Protein AF-A0A0N4U484-F1 (afdb_monomer)

Structure (mmCIF, N/CA/C/O backbone):
data_AF-A0A0N4U484-F1
#
_entry.id   AF-A0A0N4U484-F1
#
loop_
_atom_site.group_PDB
_atom_site.id
_atom_site.type_symbol
_atom_site.label_atom_id
_atom_site.label_alt_id
_atom_site.label_comp_id
_atom_site.label_asym_id
_atom_site.label_entity_id
_atom_site.label_seq_id
_atom_site.pdbx_PDB_ins_code
_atom_site.Cartn_x
_atom_site.Cartn_y
_atom_site.Cartn_z
_atom_site.occupancy
_atom_site.B_iso_or_equiv
_atom_site.auth_seq_id
_atom_site.auth_comp_id
_atom_site.auth_asym_id
_atom_site.auth_atom_id
_atom_site.pdbx_PDB_model_num
ATOM 1 N N . MET A 1 1 ? 16.896 11.104 -39.472 1.00 48.25 1 MET A N 1
ATOM 2 C CA . MET A 1 1 ? 17.244 11.515 -38.103 1.00 48.25 1 MET A CA 1
ATOM 3 C C . MET A 1 1 ? 16.501 10.528 -37.240 1.00 48.25 1 MET A C 1
ATOM 5 O O . MET A 1 1 ? 15.276 10.581 -37.242 1.00 48.25 1 MET A O 1
ATOM 9 N N . ASN A 1 2 ? 17.218 9.537 -36.714 1.00 60.97 2 ASN A N 1
ATOM 10 C CA . ASN A 1 2 ? 16.653 8.573 -35.779 1.00 60.97 2 ASN A CA 1
ATOM 11 C C . ASN A 1 2 ? 16.053 9.347 -34.604 1.00 60.97 2 ASN A C 1
ATOM 13 O O . ASN A 1 2 ? 16.531 10.439 -34.269 1.00 60.97 2 ASN A O 1
ATOM 17 N N . SER A 1 3 ? 14.961 8.848 -34.039 1.00 84.94 3 SER A N 1
ATOM 18 C CA . SER A 1 3 ? 14.500 9.407 -32.778 1.00 84.94 3 SER A CA 1
ATOM 19 C C . SER A 1 3 ? 15.543 9.093 -31.702 1.00 84.94 3 SER A C 1
ATOM 21 O O . SER A 1 3 ? 16.241 8.086 -31.784 1.00 84.94 3 SER A O 1
ATOM 23 N N . LEU A 1 4 ? 15.636 9.935 -30.669 1.00 86.38 4 LEU A N 1
ATOM 24 C CA . LEU A 1 4 ? 16.496 9.651 -29.513 1.00 86.38 4 LEU A CA 1
ATOM 25 C C . LEU A 1 4 ? 16.202 8.261 -28.918 1.00 86.38 4 LEU A C 1
ATOM 27 O O . LEU A 1 4 ? 17.091 7.629 -28.360 1.00 86.38 4 LEU A O 1
ATOM 31 N N . LEU A 1 5 ? 14.957 7.790 -29.047 1.00 84.19 5 LEU A N 1
ATOM 32 C CA . LEU A 1 5 ? 14.559 6.466 -28.599 1.00 84.19 5 LEU A CA 1
ATOM 33 C C . LEU A 1 5 ? 15.167 5.359 -29.465 1.00 84.19 5 LEU A C 1
ATOM 35 O O . LEU A 1 5 ? 15.660 4.391 -28.905 1.00 84.19 5 LEU A O 1
ATOM 39 N N . ASP A 1 6 ? 15.197 5.523 -30.789 1.00 85.31 6 ASP A N 1
ATOM 40 C CA . ASP A 1 6 ? 15.829 4.554 -31.694 1.00 85.31 6 ASP A CA 1
ATOM 41 C C . ASP A 1 6 ? 17.333 4.434 -31.394 1.00 85.31 6 ASP A C 1
ATOM 43 O O . ASP A 1 6 ? 17.854 3.329 -31.272 1.00 85.31 6 ASP A O 1
ATOM 47 N N . ASP A 1 7 ? 18.014 5.564 -31.170 1.00 87.88 7 ASP A N 1
ATOM 48 C CA . ASP A 1 7 ? 19.438 5.569 -30.808 1.00 87.88 7 ASP A CA 1
ATOM 49 C C . ASP A 1 7 ? 19.680 4.873 -29.448 1.00 87.88 7 ASP A C 1
ATOM 51 O O . ASP A 1 7 ? 20.651 4.138 -29.269 1.00 87.88 7 ASP A O 1
ATOM 55 N N . LEU A 1 8 ? 18.779 5.055 -28.474 1.00 86.44 8 LEU A N 1
ATOM 56 C CA . LEU A 1 8 ? 18.849 4.367 -27.178 1.00 86.44 8 LEU A CA 1
ATOM 57 C C . LEU A 1 8 ? 18.536 2.870 -27.281 1.00 86.44 8 LEU A C 1
ATOM 59 O O . LEU A 1 8 ? 19.083 2.084 -26.509 1.00 86.44 8 LEU A O 1
ATOM 63 N N . GLU A 1 9 ? 17.659 2.471 -28.198 1.00 86.94 9 GLU A N 1
ATOM 64 C CA . GLU A 1 9 ? 17.344 1.068 -28.476 1.00 86.94 9 GLU A CA 1
ATOM 65 C C . GLU A 1 9 ? 18.515 0.326 -29.125 1.00 86.94 9 GLU A C 1
ATOM 67 O O . GLU A 1 9 ? 18.674 -0.873 -28.892 1.00 86.94 9 GLU A O 1
ATOM 72 N N . GLU A 1 10 ? 19.348 1.027 -29.898 1.00 87.25 10 GLU A N 1
ATOM 73 C CA . GLU A 1 10 ? 20.580 0.476 -30.474 1.00 87.25 10 GLU A CA 1
ATOM 74 C C . GLU A 1 10 ? 21.686 0.294 -29.418 1.00 87.25 10 GLU A C 1
ATOM 76 O O . GLU A 1 10 ? 22.411 -0.703 -29.448 1.00 87.25 10 GLU A O 1
ATOM 81 N N . GLU A 1 11 ? 21.795 1.217 -28.457 1.00 87.75 11 GLU A N 1
ATOM 82 C CA . GLU A 1 11 ? 22.883 1.245 -27.465 1.00 87.75 11 GLU A CA 1
ATOM 83 C C . GLU A 1 11 ? 22.545 0.545 -26.137 1.00 87.75 11 GLU A C 1
ATOM 85 O O . GLU A 1 11 ? 23.430 0.250 -25.327 1.00 87.75 11 GLU A O 1
ATOM 90 N N . THR A 1 12 ? 21.263 0.292 -25.863 1.00 87.06 12 THR A N 1
ATOM 91 C CA . THR A 1 12 ? 20.805 -0.206 -24.559 1.00 87.06 12 THR A CA 1
ATOM 92 C C . THR A 1 12 ? 19.772 -1.322 -24.689 1.00 87.06 12 THR A C 1
ATOM 94 O O . THR A 1 12 ? 19.197 -1.564 -25.743 1.00 87.06 12 THR A O 1
ATOM 97 N N . GLY A 1 13 ? 19.531 -2.059 -23.602 1.00 87.19 13 GLY A N 1
ATOM 98 C CA . GLY A 1 13 ? 18.591 -3.175 -23.617 1.00 87.19 13 GLY A CA 1
ATOM 99 C C . GLY A 1 13 ? 18.069 -3.555 -22.238 1.00 87.19 13 GLY A C 1
ATOM 100 O O . GLY A 1 13 ? 18.430 -2.972 -21.213 1.00 87.19 13 GLY A O 1
ATOM 101 N N . GLY A 1 14 ? 17.199 -4.564 -22.220 1.00 89.12 14 GLY A N 1
ATOM 102 C CA . GLY A 1 14 ? 16.616 -5.107 -20.995 1.00 89.12 14 GLY A CA 1
ATOM 103 C C . GLY A 1 14 ? 15.782 -4.089 -20.211 1.00 89.12 14 GLY A C 1
ATOM 104 O O . GLY A 1 14 ? 15.131 -3.216 -20.777 1.00 89.12 14 GLY A O 1
ATOM 105 N N . LEU A 1 15 ? 15.813 -4.215 -18.885 1.00 85.69 15 LEU A N 1
ATOM 106 C CA . LEU A 1 15 ? 15.006 -3.416 -17.956 1.00 85.69 15 LEU A CA 1
ATOM 107 C C . LEU A 1 15 ? 15.358 -1.928 -17.957 1.00 85.69 15 LEU A C 1
ATOM 109 O O . LEU A 1 15 ? 14.506 -1.093 -17.671 1.00 85.69 15 LEU A O 1
ATOM 113 N N . PHE A 1 16 ? 16.613 -1.596 -18.268 1.00 86.50 16 PHE A N 1
ATOM 114 C CA . PHE A 1 16 ? 17.028 -0.206 -18.401 1.00 86.50 16 PHE A CA 1
ATOM 115 C C . PHE A 1 16 ? 16.326 0.445 -19.593 1.00 86.50 16 PHE A C 1
ATOM 117 O O . PHE A 1 16 ? 15.699 1.487 -19.433 1.00 86.50 16 PHE A O 1
ATOM 124 N N . LEU A 1 17 ? 16.344 -0.214 -20.756 1.00 88.50 17 LEU A N 1
ATOM 125 C CA . LEU A 1 17 ? 15.623 0.264 -21.934 1.00 88.50 17 LEU A CA 1
ATOM 126 C C . LEU A 1 17 ? 14.110 0.348 -21.678 1.00 88.50 17 LEU A C 1
ATOM 128 O O . LEU A 1 17 ? 13.471 1.303 -22.113 1.00 88.50 17 LEU A O 1
ATOM 132 N N . GLU A 1 18 ? 13.536 -0.611 -20.945 1.00 86.81 18 GLU A N 1
ATOM 133 C CA . GLU A 1 18 ? 12.123 -0.566 -20.548 1.00 86.81 18 GLU A CA 1
ATOM 134 C C . GLU A 1 18 ? 11.816 0.667 -19.687 1.00 86.81 18 GLU A C 1
ATOM 136 O O . GLU A 1 18 ? 10.907 1.423 -20.016 1.00 86.81 18 GLU A O 1
ATOM 141 N N . LEU A 1 19 ? 12.606 0.926 -18.640 1.00 88.06 19 LEU A N 1
ATOM 142 C CA . LEU A 1 19 ? 12.453 2.116 -17.801 1.00 88.06 19 LEU A CA 1
ATOM 143 C C . LEU A 1 19 ? 12.536 3.407 -18.624 1.00 88.06 19 LEU A C 1
ATOM 145 O O . LEU A 1 19 ? 11.689 4.286 -18.469 1.00 88.06 19 LEU A O 1
ATOM 149 N N . ILE A 1 20 ? 13.536 3.515 -19.501 1.00 87.00 20 ILE A N 1
ATOM 150 C CA . ILE A 1 20 ? 13.729 4.700 -20.337 1.00 87.00 20 ILE A CA 1
ATOM 151 C C . ILE A 1 20 ? 12.546 4.885 -21.292 1.00 87.00 20 ILE A C 1
ATOM 153 O O . ILE A 1 20 ? 11.966 5.965 -21.308 1.00 87.00 20 ILE A O 1
ATOM 157 N N . ARG A 1 21 ? 12.102 3.838 -21.999 1.00 86.69 21 ARG A N 1
ATOM 158 C CA . ARG A 1 21 ? 10.902 3.896 -22.854 1.00 86.69 21 ARG A CA 1
ATOM 159 C C . ARG A 1 21 ? 9.687 4.437 -22.098 1.00 86.69 21 ARG A C 1
ATOM 161 O O . ARG A 1 21 ? 8.994 5.307 -22.614 1.00 86.69 21 ARG A O 1
ATOM 168 N N . MET A 1 22 ? 9.461 3.976 -20.867 1.00 85.50 22 MET A N 1
ATOM 169 C CA . MET A 1 22 ? 8.315 4.417 -20.064 1.00 85.50 22 MET A CA 1
ATOM 170 C C . MET A 1 22 ? 8.441 5.861 -19.565 1.00 85.50 22 MET A C 1
ATOM 172 O O . MET A 1 22 ? 7.431 6.549 -19.468 1.00 85.50 22 MET A O 1
ATOM 176 N N . LEU A 1 23 ? 9.657 6.350 -19.296 1.00 86.94 23 LEU A N 1
ATOM 177 C CA . LEU A 1 23 ? 9.898 7.756 -18.942 1.00 86.94 23 LEU A CA 1
ATOM 178 C C . LEU A 1 23 ? 9.678 8.722 -20.118 1.00 86.94 23 LEU A C 1
ATOM 180 O O . LEU A 1 23 ? 9.425 9.901 -19.888 1.00 86.94 23 LEU A O 1
ATOM 184 N N . PHE A 1 24 ? 9.776 8.245 -21.363 1.00 85.50 24 PHE A N 1
ATOM 185 C CA . PHE A 1 24 ? 9.521 9.050 -22.564 1.00 85.50 24 PHE A CA 1
ATOM 186 C C . PHE A 1 24 ? 8.036 9.122 -22.953 1.00 85.50 24 PHE A C 1
ATOM 188 O O . PHE A 1 24 ? 7.664 9.969 -23.768 1.00 85.50 24 PHE A O 1
ATOM 195 N N . LEU A 1 25 ? 7.183 8.264 -22.386 1.00 84.94 25 LEU A N 1
ATOM 196 C CA . LEU A 1 25 ? 5.741 8.320 -22.609 1.00 84.94 25 LEU A CA 1
ATOM 197 C C . LEU A 1 25 ? 5.105 9.417 -21.743 1.00 84.94 25 LEU A C 1
ATOM 199 O O . LEU A 1 25 ? 5.435 9.534 -20.560 1.00 84.94 25 LEU A O 1
ATOM 203 N N . PRO A 1 26 ? 4.132 10.187 -22.268 1.00 84.62 26 PRO A N 1
ATOM 204 C CA . PRO A 1 26 ? 3.292 11.028 -21.430 1.00 84.62 26 PRO A CA 1
ATOM 205 C C . PRO A 1 26 ? 2.682 10.204 -20.288 1.00 84.62 26 PRO A C 1
ATOM 207 O O . PRO A 1 26 ? 2.101 9.144 -20.521 1.00 84.62 26 PRO A O 1
ATOM 210 N N . LEU A 1 27 ? 2.764 10.699 -19.048 1.00 79.06 27 LEU A N 1
ATOM 211 C CA . LEU A 1 27 ? 2.378 9.927 -17.857 1.00 79.06 27 LEU A CA 1
ATOM 212 C C . LEU A 1 27 ? 0.956 9.344 -17.933 1.00 79.06 27 LEU A C 1
ATOM 214 O O . LEU A 1 27 ? 0.705 8.250 -17.429 1.00 79.06 27 LEU A O 1
ATOM 218 N N . HIS A 1 28 ? 0.022 10.060 -18.561 1.00 75.94 28 HIS A N 1
ATOM 219 C CA . HIS A 1 28 ? -1.354 9.599 -18.740 1.00 75.94 28 HIS A CA 1
ATOM 220 C C . HIS A 1 28 ? -1.475 8.435 -19.739 1.00 75.94 28 HIS A C 1
ATOM 222 O O . HIS A 1 28 ? -2.315 7.563 -19.529 1.00 75.94 28 HIS A O 1
ATOM 228 N N . GLU A 1 29 ? -0.631 8.384 -20.775 1.00 82.62 29 GLU A N 1
ATOM 229 C CA . GLU A 1 29 ? -0.561 7.262 -21.721 1.00 82.62 29 GLU A CA 1
ATOM 230 C C . GLU A 1 29 ? 0.043 6.034 -21.041 1.00 82.62 29 GLU A C 1
ATOM 232 O O . GLU A 1 29 ? -0.587 4.979 -21.017 1.00 82.62 29 GLU A O 1
ATOM 237 N N . TYR A 1 30 ? 1.186 6.196 -20.363 1.00 81.81 30 TYR A N 1
ATOM 238 C CA . TYR A 1 30 ? 1.801 5.110 -19.592 1.00 81.81 30 TYR A CA 1
ATOM 239 C C . TYR A 1 30 ? 0.840 4.532 -18.540 1.00 81.81 30 TYR A C 1
ATOM 241 O O . TYR A 1 30 ? 0.698 3.320 -18.373 1.00 81.81 30 TYR A O 1
ATOM 249 N N . SER A 1 31 ? 0.123 5.418 -17.850 1.00 76.31 31 SER A N 1
ATOM 250 C CA . SER A 1 31 ? -0.923 5.062 -16.896 1.00 76.31 31 SER A CA 1
ATOM 251 C C . SER A 1 31 ? -2.058 4.255 -17.540 1.00 76.31 31 SER A C 1
ATOM 253 O O . SER A 1 31 ? -2.478 3.230 -16.996 1.00 76.31 31 SER A O 1
ATOM 255 N N . ALA A 1 32 ? -2.555 4.684 -18.702 1.00 73.81 32 ALA A N 1
ATOM 256 C CA . ALA A 1 32 ? -3.605 3.973 -19.427 1.00 73.81 32 ALA A CA 1
ATOM 257 C C . ALA A 1 32 ? -3.151 2.566 -19.854 1.00 73.81 32 ALA A C 1
ATOM 259 O O . ALA A 1 32 ? -3.902 1.603 -19.669 1.00 73.81 32 ALA A O 1
ATOM 260 N N . ASP A 1 33 ? -1.912 2.433 -20.326 1.00 75.19 33 ASP A N 1
ATOM 261 C CA . ASP A 1 33 ? -1.315 1.148 -20.693 1.00 75.19 33 ASP A CA 1
ATOM 262 C C . ASP A 1 33 ? -1.217 0.210 -19.490 1.00 75.19 33 ASP A C 1
ATOM 264 O O . ASP A 1 33 ? -1.647 -0.945 -19.554 1.00 75.19 33 ASP A O 1
ATOM 268 N N . LEU A 1 34 ? -0.729 0.707 -18.351 1.00 74.31 34 LEU A N 1
ATOM 269 C CA . LEU A 1 34 ? -0.668 -0.059 -17.107 1.00 74.31 34 LEU A CA 1
ATOM 270 C C . LEU A 1 34 ? -2.043 -0.589 -16.684 1.00 74.31 34 LEU A C 1
ATOM 272 O O . LEU A 1 34 ? -2.163 -1.760 -16.308 1.00 74.31 34 LEU A O 1
ATOM 276 N N . ILE A 1 35 ? -3.091 0.237 -16.775 1.00 68.31 35 ILE A N 1
ATOM 277 C CA . ILE A 1 35 ? -4.464 -0.206 -16.505 1.00 68.31 35 ILE A CA 1
ATOM 278 C C . ILE A 1 35 ? -4.869 -1.292 -17.497 1.00 68.31 35 ILE A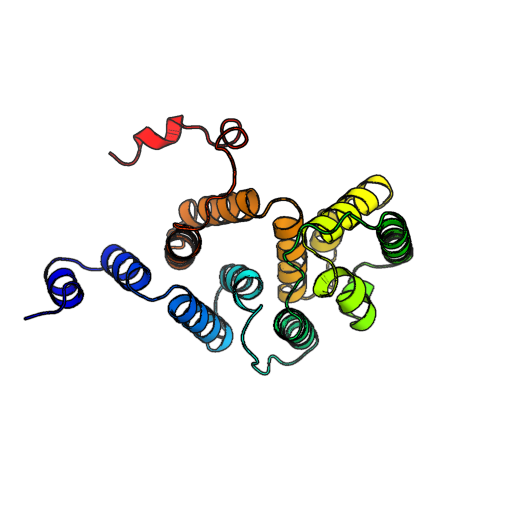 C 1
ATOM 280 O O . ILE A 1 35 ? -5.355 -2.349 -17.086 1.00 68.31 35 ILE A O 1
ATOM 284 N N . TYR A 1 36 ? -4.659 -1.065 -18.789 1.00 68.50 36 TYR A N 1
ATOM 285 C CA . TYR A 1 36 ? -5.030 -2.018 -19.825 1.00 68.50 36 TYR A CA 1
ATOM 286 C C . TYR A 1 36 ? -4.359 -3.383 -19.610 1.00 68.50 36 TYR A C 1
ATOM 288 O O . TYR A 1 36 ? -5.041 -4.413 -19.608 1.00 68.50 36 TYR A O 1
ATOM 296 N N . TYR A 1 37 ? -3.053 -3.413 -19.330 1.00 67.62 37 TYR A N 1
ATOM 297 C CA . TYR A 1 37 ? -2.327 -4.643 -19.007 1.00 67.62 37 TYR A CA 1
ATOM 298 C C . TYR A 1 37 ? -2.822 -5.291 -17.710 1.00 67.62 37 TYR A C 1
ATOM 300 O O . TYR A 1 37 ? -2.936 -6.517 -17.644 1.00 67.62 37 TYR A O 1
ATOM 308 N N . SER A 1 38 ? -3.164 -4.487 -16.697 1.00 65.88 38 SER A N 1
ATOM 309 C CA . SER A 1 38 ? -3.688 -4.980 -15.418 1.00 65.88 38 SER A CA 1
ATOM 310 C C . SER A 1 38 ? -5.048 -5.677 -15.555 1.00 65.88 38 SER A C 1
ATOM 312 O O . SER A 1 38 ? -5.311 -6.666 -14.867 1.00 65.88 38 SER A O 1
ATOM 314 N N . ILE A 1 39 ? -5.899 -5.190 -16.464 1.00 62.47 39 ILE A N 1
ATOM 315 C CA . ILE A 1 39 ? -7.255 -5.701 -16.694 1.00 62.47 39 ILE A CA 1
ATOM 316 C C . ILE A 1 39 ? -7.241 -6.876 -17.679 1.00 62.47 39 ILE A C 1
ATOM 318 O O . ILE A 1 39 ? -7.925 -7.875 -17.451 1.00 62.47 39 ILE A O 1
ATOM 322 N N . SER A 1 40 ? -6.463 -6.779 -18.761 1.00 59.44 40 SER A N 1
ATOM 323 C CA . SER A 1 40 ? -6.388 -7.818 -19.800 1.00 59.44 40 SER A CA 1
ATOM 324 C C . SER A 1 40 ? -5.725 -9.106 -19.298 1.00 59.44 40 SER A C 1
ATOM 326 O O . SER A 1 40 ? -6.152 -10.205 -19.659 1.00 59.44 40 SER A O 1
ATOM 328 N N . ASN A 1 41 ? -4.749 -9.007 -18.390 1.00 55.59 41 ASN A N 1
ATOM 329 C CA . ASN A 1 41 ? -4.102 -10.169 -17.788 1.00 55.59 41 ASN A CA 1
ATOM 330 C C . ASN A 1 41 ? -4.795 -10.611 -16.490 1.00 55.59 41 ASN A C 1
ATOM 332 O O . ASN A 1 41 ? -4.271 -10.442 -15.388 1.00 55.59 41 ASN A O 1
ATOM 336 N N . VAL A 1 42 ? -5.930 -11.311 -16.625 1.00 49.75 42 VAL A N 1
ATOM 337 C CA . VAL A 1 42 ? -6.727 -11.918 -15.526 1.00 49.75 42 VAL A CA 1
ATOM 338 C C . VAL A 1 42 ? -5.899 -12.816 -14.577 1.00 49.75 42 VAL A C 1
ATOM 340 O O . VAL A 1 42 ? -6.332 -13.115 -13.460 1.00 49.75 42 VAL A O 1
ATOM 343 N N . ARG A 1 43 ? -4.696 -13.231 -15.001 1.00 45.38 43 ARG A N 1
ATOM 344 C CA . ARG A 1 43 ? -3.766 -14.125 -14.295 1.00 45.38 43 ARG A CA 1
ATOM 345 C C . ARG A 1 43 ? -2.589 -13.445 -13.574 1.00 45.38 43 ARG A C 1
ATOM 347 O O . ARG A 1 43 ? -1.808 -14.174 -12.967 1.00 45.38 43 ARG A O 1
ATOM 354 N N . SER A 1 44 ? -2.440 -12.117 -13.605 1.00 46.31 44 SER A N 1
ATOM 355 C CA . SER A 1 44 ? -1.236 -11.471 -13.052 1.00 46.31 44 SER A CA 1
ATOM 356 C C . SER A 1 44 ? -1.315 -11.113 -11.558 1.00 46.31 44 SER A C 1
ATOM 358 O O . SER A 1 44 ? -2.386 -11.005 -10.957 1.00 46.31 44 SER A O 1
ATOM 360 N N . ASN A 1 45 ? -0.121 -11.048 -10.975 1.00 50.66 45 ASN A N 1
ATOM 361 C CA . ASN A 1 45 ? 0.275 -11.252 -9.581 1.00 50.66 45 ASN A CA 1
ATOM 362 C C . ASN A 1 45 ? -0.311 -10.220 -8.583 1.00 50.66 45 ASN A C 1
ATOM 364 O O . ASN A 1 45 ? -0.883 -9.209 -8.979 1.00 50.66 45 ASN A O 1
ATOM 368 N N . ARG A 1 46 ? -0.155 -10.448 -7.265 1.00 49.59 46 ARG A N 1
ATOM 369 C CA . ARG A 1 46 ? -0.653 -9.561 -6.176 1.00 49.59 46 ARG A CA 1
ATOM 370 C C . ARG A 1 46 ? -0.331 -8.068 -6.377 1.00 49.59 46 ARG A C 1
ATOM 372 O O . ARG A 1 46 ? -1.079 -7.228 -5.887 1.00 49.59 46 ARG A O 1
ATOM 379 N N . ASN A 1 47 ? 0.710 -7.758 -7.142 1.00 51.06 47 ASN A N 1
ATOM 380 C CA . ASN A 1 47 ? 1.251 -6.414 -7.342 1.00 51.06 47 ASN A CA 1
ATOM 381 C C . ASN A 1 47 ? 0.581 -5.637 -8.492 1.00 51.06 47 ASN A C 1
ATOM 383 O O . ASN A 1 47 ? 0.909 -4.482 -8.740 1.00 51.06 47 ASN A O 1
ATOM 387 N N . THR A 1 48 ? -0.394 -6.242 -9.175 1.00 48.75 48 THR A N 1
ATOM 388 C CA . THR A 1 48 ? -1.221 -5.583 -10.197 1.00 48.75 48 THR A CA 1
ATOM 389 C C . THR A 1 48 ? -2.355 -4.745 -9.576 1.00 48.75 48 THR A C 1
ATOM 391 O O . THR A 1 48 ? -2.876 -3.833 -10.213 1.00 48.75 48 THR A O 1
ATOM 394 N N . TYR A 1 49 ? -2.722 -4.993 -8.311 1.00 50.03 49 TYR A N 1
ATOM 395 C CA . TYR A 1 49 ? -3.858 -4.315 -7.675 1.00 50.03 49 TYR A CA 1
ATOM 396 C C . TYR A 1 49 ? -3.513 -2.947 -7.064 1.00 50.03 49 TYR A C 1
ATOM 398 O O . TYR A 1 49 ? -4.413 -2.118 -6.972 1.00 50.03 49 TYR A O 1
ATOM 406 N N . SER A 1 50 ? -2.249 -2.649 -6.725 1.00 50.34 50 SER A N 1
ATOM 407 C CA . SER A 1 50 ? -1.873 -1.279 -6.324 1.00 50.34 50 SER A CA 1
ATOM 408 C C . SER A 1 50 ? -1.910 -0.310 -7.514 1.00 50.34 50 SER A C 1
ATOM 410 O O . SER A 1 50 ? -2.425 0.797 -7.383 1.00 50.34 50 SER A O 1
ATOM 412 N N . VAL A 1 51 ? -1.506 -0.784 -8.702 1.00 49.69 51 VAL A N 1
ATOM 413 C CA . VAL A 1 51 ? -1.624 -0.081 -10.003 1.00 49.69 51 VAL A CA 1
ATOM 414 C C . VAL A 1 51 ? -3.058 0.280 -10.309 1.00 49.69 51 VAL A C 1
ATOM 416 O O . VAL A 1 51 ? -3.370 1.400 -10.694 1.00 49.69 51 VAL A O 1
ATOM 419 N N . ALA A 1 52 ? -3.930 -0.706 -10.120 1.00 49.69 52 ALA A N 1
ATOM 420 C CA . ALA A 1 52 ? -5.343 -0.548 -10.312 1.00 49.69 52 ALA A CA 1
ATOM 421 C C . ALA A 1 52 ? -5.839 0.601 -9.428 1.00 49.69 52 ALA A C 1
ATOM 423 O O . ALA A 1 52 ? -6.304 1.598 -9.942 1.00 49.69 52 ALA A O 1
ATOM 424 N N . VAL A 1 53 ? -5.656 0.558 -8.112 1.00 54.81 53 VAL A N 1
ATOM 425 C CA . VAL A 1 53 ? -6.233 1.589 -7.229 1.00 54.81 53 VAL A CA 1
ATOM 426 C C . VAL A 1 53 ? -5.665 2.994 -7.456 1.00 54.81 53 VAL A C 1
ATOM 428 O O . VAL A 1 53 ? -6.417 3.962 -7.3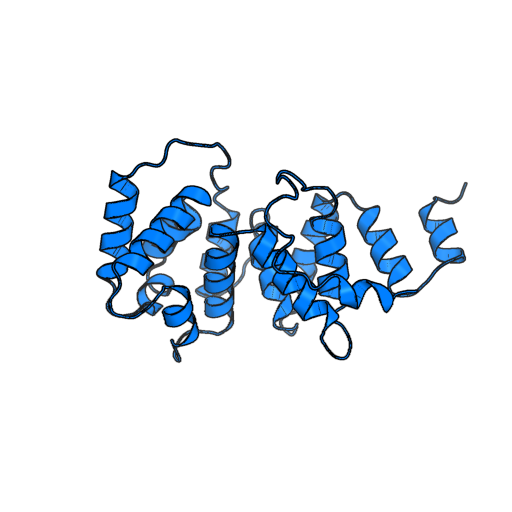46 1.00 54.81 53 VAL A O 1
ATOM 431 N N . GLU A 1 54 ? -4.381 3.128 -7.790 1.00 50.41 54 GLU A N 1
ATOM 432 C CA . GLU A 1 54 ? -3.789 4.441 -8.071 1.00 50.41 54 GLU A CA 1
ATOM 433 C C . GLU A 1 54 ? -4.263 5.025 -9.407 1.00 50.41 54 GLU A C 1
ATOM 435 O O . GLU A 1 54 ? -4.578 6.213 -9.484 1.00 50.41 54 GLU A O 1
ATOM 440 N N . ILE A 1 55 ? -4.321 4.198 -10.452 1.00 47.69 55 ILE A N 1
ATOM 441 C CA . ILE A 1 55 ? -4.483 4.674 -11.825 1.00 47.69 55 ILE A CA 1
ATOM 442 C C . ILE A 1 55 ? -5.944 4.570 -12.304 1.00 47.69 55 ILE A C 1
ATOM 444 O O . ILE A 1 55 ? -6.407 5.410 -13.074 1.00 47.69 55 ILE A O 1
ATOM 448 N N . ILE A 1 56 ? -6.730 3.616 -11.787 1.00 49.94 56 ILE A N 1
ATOM 449 C CA . ILE A 1 56 ? -8.133 3.346 -12.172 1.00 49.94 56 ILE A CA 1
ATOM 450 C C . ILE A 1 56 ? -9.084 4.505 -11.854 1.00 49.94 56 ILE A C 1
ATOM 452 O O . ILE A 1 56 ? -10.218 4.482 -12.302 1.00 49.94 56 ILE A O 1
ATOM 456 N N . ALA A 1 57 ? -8.644 5.591 -11.223 1.00 40.75 57 ALA A N 1
ATOM 457 C CA . ALA A 1 57 ? -9.439 6.812 -11.081 1.00 40.75 57 ALA A CA 1
ATOM 458 C C . ALA A 1 57 ? -9.844 7.508 -12.417 1.00 40.75 57 ALA A C 1
ATOM 460 O O . ALA A 1 57 ? -10.445 8.577 -12.356 1.00 40.75 57 ALA A O 1
ATOM 461 N N . SER A 1 58 ? -9.548 6.957 -13.612 1.00 39.88 58 SER A N 1
ATOM 462 C CA . SER A 1 58 ? -9.733 7.666 -14.899 1.00 39.88 58 SER A CA 1
ATOM 463 C C . SER A 1 58 ? -10.294 6.908 -16.127 1.00 39.88 58 SER A C 1
ATOM 465 O O . SER A 1 58 ? -10.561 7.570 -17.127 1.00 39.88 58 SER A O 1
ATOM 467 N N . SER A 1 59 ? -10.539 5.586 -16.137 1.00 42.25 59 SER A N 1
ATOM 468 C CA . SER A 1 59 ? -11.034 4.893 -17.355 1.00 42.25 59 SER A CA 1
ATOM 469 C C . SER A 1 59 ? -12.108 3.811 -17.146 1.00 42.25 59 SER A C 1
ATOM 471 O O . SER A 1 59 ? -11.982 2.886 -16.358 1.00 42.25 59 SER A O 1
ATOM 473 N N . THR A 1 60 ? -13.217 3.908 -17.881 1.00 36.59 60 THR A N 1
ATOM 474 C CA . THR A 1 60 ? -14.383 3.016 -17.791 1.00 36.59 60 THR A CA 1
ATOM 475 C C . THR A 1 60 ? -14.145 1.658 -18.466 1.00 36.59 60 THR A C 1
ATOM 477 O O . THR A 1 60 ? -14.167 1.591 -19.691 1.00 36.59 60 THR A O 1
ATOM 480 N N . VAL A 1 61 ? -14.016 0.555 -17.715 1.00 44.31 61 VAL A N 1
ATOM 481 C CA . VAL A 1 61 ? -14.047 -0.813 -18.285 1.00 44.31 61 VAL A CA 1
ATOM 482 C C . VAL A 1 61 ? -14.849 -1.771 -17.389 1.00 44.31 61 VAL A C 1
ATOM 484 O O . VAL A 1 61 ? -14.828 -1.679 -16.159 1.00 44.31 61 VAL A O 1
ATOM 487 N N . GLN A 1 62 ? -15.615 -2.674 -18.014 1.00 42.94 62 GLN A N 1
ATOM 488 C CA . GLN A 1 62 ? -16.462 -3.673 -17.357 1.00 42.94 62 GLN A CA 1
ATOM 489 C C . GLN A 1 62 ? -15.629 -4.704 -16.581 1.00 42.94 62 GLN A C 1
ATOM 491 O O . GLN A 1 62 ? -15.213 -5.726 -17.112 1.00 42.94 62 GLN A O 1
ATOM 496 N N . VAL A 1 63 ? -15.413 -4.450 -15.295 1.00 55.03 63 VAL A N 1
ATOM 497 C CA . VAL A 1 63 ? -14.987 -5.469 -14.334 1.00 55.03 63 VAL A CA 1
ATOM 498 C C . VAL A 1 63 ? -16.254 -6.050 -13.690 1.00 55.03 63 VAL A C 1
ATOM 500 O O . VAL A 1 63 ? -17.072 -5.308 -13.142 1.00 55.03 63 VAL A O 1
ATOM 503 N N . GLU A 1 64 ? -16.471 -7.360 -13.805 1.00 61.50 64 GLU A N 1
ATOM 504 C CA . GLU A 1 64 ? -17.655 -8.027 -13.248 1.00 61.50 64 GLU A CA 1
ATOM 505 C C . GLU A 1 64 ? -17.570 -8.209 -11.720 1.00 61.50 64 GLU A C 1
ATOM 507 O O . GLU A 1 64 ? -16.503 -8.146 -11.100 1.00 61.50 64 GLU A O 1
ATOM 512 N N . GLY A 1 65 ? -18.723 -8.458 -11.094 1.00 76.62 65 GLY A N 1
ATOM 513 C CA . GLY A 1 65 ? -18.832 -8.697 -9.655 1.00 76.62 65 GLY A CA 1
ATOM 514 C C . GLY A 1 65 ? -18.675 -7.441 -8.791 1.00 76.62 65 GLY A C 1
ATOM 515 O O . GLY A 1 65 ? -18.581 -6.312 -9.272 1.00 76.62 65 GLY A O 1
ATOM 516 N N . ILE A 1 66 ? -18.682 -7.639 -7.472 1.00 83.69 66 ILE A N 1
ATOM 517 C CA . ILE A 1 66 ? -18.695 -6.535 -6.502 1.00 83.69 66 ILE A CA 1
ATOM 518 C C . ILE A 1 66 ? -17.398 -5.717 -6.540 1.00 83.69 66 ILE A C 1
ATOM 520 O O . ILE A 1 66 ? -17.447 -4.493 -6.544 1.00 83.69 66 ILE A O 1
ATOM 524 N N . PHE A 1 67 ? -16.251 -6.388 -6.702 1.00 82.69 67 PHE A N 1
ATOM 525 C CA . PHE A 1 67 ? -14.943 -5.752 -6.868 1.00 82.69 67 PHE A CA 1
ATOM 526 C C . PHE A 1 67 ? -14.928 -4.810 -8.073 1.00 82.69 67 PHE A C 1
ATOM 528 O O . PHE A 1 67 ? -14.465 -3.678 -7.976 1.00 82.69 67 PHE A O 1
ATOM 535 N N . GLY A 1 68 ? -15.488 -5.252 -9.199 1.00 79.56 68 GLY A N 1
ATOM 536 C CA . GLY A 1 68 ? -15.536 -4.436 -10.396 1.00 79.56 68 GLY A CA 1
ATOM 537 C C . GLY A 1 68 ? -16.474 -3.242 -10.303 1.00 79.56 68 GLY A C 1
ATOM 538 O O . GLY A 1 68 ? -16.137 -2.168 -10.794 1.00 79.56 68 GLY A O 1
ATOM 539 N N . ARG A 1 69 ? -17.600 -3.381 -9.592 1.00 84.69 69 ARG A N 1
ATOM 540 C CA . ARG A 1 69 ? -18.468 -2.241 -9.256 1.00 84.69 69 ARG A CA 1
ATOM 541 C C . ARG A 1 69 ? -17.750 -1.229 -8.360 1.00 84.69 69 ARG A C 1
ATOM 543 O O . ARG A 1 69 ? -17.818 -0.040 -8.647 1.00 84.69 69 ARG A O 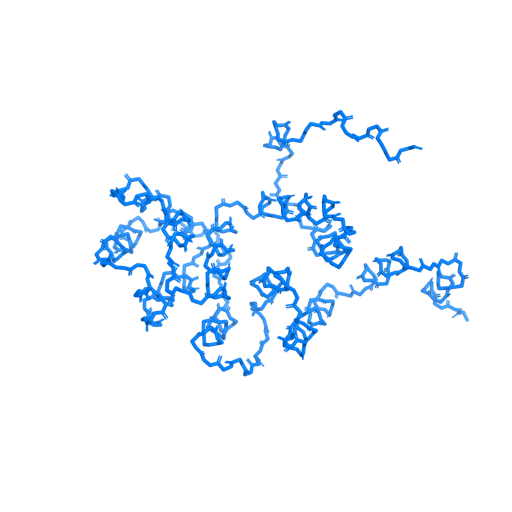1
ATOM 550 N N . MET A 1 70 ? -17.018 -1.688 -7.341 1.00 86.06 70 MET A N 1
ATOM 551 C CA . MET A 1 70 ? -16.217 -0.812 -6.473 1.00 86.06 70 MET A CA 1
ATOM 552 C C . MET A 1 70 ? -15.156 -0.050 -7.274 1.00 86.06 70 MET A C 1
ATOM 554 O O . MET A 1 70 ? -15.042 1.165 -7.124 1.00 86.06 70 MET A O 1
ATOM 558 N N . LEU A 1 71 ? -14.433 -0.740 -8.167 1.00 80.31 71 LEU A N 1
ATOM 559 C CA . LEU A 1 71 ? -13.487 -0.094 -9.076 1.00 80.31 71 LEU A CA 1
ATOM 560 C C . LEU A 1 71 ? -14.193 0.950 -9.936 1.00 80.31 71 LEU A C 1
ATOM 562 O O . LEU A 1 71 ? -13.807 2.108 -9.870 1.00 80.31 71 LEU A O 1
ATOM 566 N N . GLN A 1 72 ? -15.268 0.579 -10.646 1.00 78.12 72 GLN A N 1
ATOM 567 C CA . GLN A 1 72 ? -16.066 1.490 -11.483 1.00 78.12 72 GLN A CA 1
ATOM 568 C C . GLN A 1 72 ? -16.503 2.760 -10.742 1.00 78.12 72 GLN A C 1
ATOM 570 O O . GLN A 1 72 ? -16.500 3.838 -11.334 1.00 78.12 72 GLN A O 1
ATOM 575 N N . MET A 1 73 ? -16.877 2.652 -9.467 1.00 84.75 73 MET A N 1
ATOM 576 C CA . MET A 1 73 ? -17.264 3.806 -8.655 1.00 84.75 73 MET A CA 1
ATOM 577 C C . MET A 1 73 ? -16.082 4.737 -8.373 1.00 84.75 73 MET A C 1
ATOM 579 O O . MET A 1 73 ? -16.237 5.947 -8.512 1.00 84.75 73 MET A O 1
ATOM 583 N N . LEU A 1 74 ? -14.905 4.195 -8.049 1.00 82.31 74 LEU A N 1
ATOM 584 C CA . LEU A 1 74 ? -13.684 4.990 -7.863 1.00 82.31 74 LEU A CA 1
ATOM 585 C C . LEU A 1 74 ? -13.269 5.727 -9.149 1.00 82.31 74 LEU A C 1
ATOM 587 O O . LEU A 1 74 ? -12.717 6.818 -9.063 1.00 82.31 74 LEU A O 1
ATOM 591 N N . ILE A 1 75 ? -13.574 5.165 -10.326 1.00 72.69 75 ILE A N 1
ATOM 592 C CA . ILE A 1 75 ? -13.304 5.788 -11.638 1.00 72.69 75 ILE A CA 1
ATOM 593 C C . ILE A 1 75 ? -14.272 6.921 -11.938 1.00 72.69 75 ILE A C 1
ATOM 595 O O . ILE A 1 75 ? -13.896 8.004 -12.371 1.00 72.69 75 ILE A O 1
ATOM 599 N N . ARG A 1 76 ? -15.568 6.625 -11.803 1.00 77.12 76 ARG A N 1
ATOM 600 C CA . ARG A 1 76 ? -16.640 7.482 -12.319 1.00 77.12 76 ARG A CA 1
ATOM 601 C C . ARG A 1 76 ? -16.764 8.782 -11.541 1.00 77.12 76 ARG A C 1
ATOM 603 O O . ARG A 1 76 ? -17.389 9.720 -12.029 1.00 77.12 76 ARG A O 1
ATOM 610 N N . PHE A 1 77 ? -16.225 8.820 -10.329 1.00 76.44 77 PHE A N 1
ATOM 611 C CA . PHE A 1 77 ? -16.395 9.922 -9.405 1.00 76.44 77 PHE A CA 1
ATOM 612 C C . PHE A 1 77 ? -15.031 10.495 -9.026 1.00 76.44 77 PHE A C 1
ATOM 614 O O . PHE A 1 77 ? -14.420 10.014 -8.071 1.00 76.44 77 PHE A O 1
ATOM 621 N N . PRO A 1 78 ? -14.545 11.520 -9.755 1.00 70.81 78 PRO A N 1
ATOM 622 C CA . PRO A 1 78 ? -13.280 12.155 -9.425 1.00 70.81 78 PRO A CA 1
ATOM 623 C C . PRO A 1 78 ? -13.332 12.682 -7.990 1.00 70.81 78 PRO A C 1
ATOM 625 O O . PRO A 1 78 ? -14.287 13.353 -7.581 1.00 70.81 78 PRO A O 1
ATOM 628 N N . ARG A 1 79 ? -12.305 12.339 -7.212 1.00 78.31 79 ARG A N 1
ATOM 629 C CA . ARG A 1 79 ? -12.193 12.762 -5.818 1.00 78.31 79 ARG A CA 1
ATOM 630 C C . ARG A 1 79 ? -11.934 14.268 -5.761 1.00 78.31 79 ARG A C 1
ATOM 632 O O . ARG A 1 79 ? -11.199 14.802 -6.584 1.00 78.31 79 ARG A O 1
ATOM 639 N N . LYS A 1 80 ? -12.508 14.953 -4.770 1.00 70.06 80 LYS A N 1
ATOM 640 C CA . LYS A 1 80 ? -12.188 16.363 -4.507 1.00 70.06 80 LYS A CA 1
ATOM 641 C C . LYS A 1 80 ? -10.707 16.484 -4.120 1.00 70.06 80 LYS A C 1
ATOM 643 O O . LYS A 1 80 ? -10.297 15.877 -3.131 1.00 70.06 80 LYS A O 1
ATOM 648 N N . THR A 1 81 ? -9.935 17.238 -4.901 1.00 64.31 81 THR A N 1
ATOM 649 C CA . THR A 1 81 ? -8.489 17.472 -4.687 1.00 64.31 81 THR A CA 1
ATOM 650 C C . THR A 1 81 ? -8.215 18.761 -3.906 1.00 64.31 81 THR A C 1
ATOM 652 O O . THR A 1 81 ? -7.126 18.947 -3.378 1.00 64.31 81 THR A O 1
ATOM 655 N N . GLU A 1 82 ? -9.183 19.673 -3.838 1.00 58.22 82 GLU A N 1
ATOM 656 C CA . GLU A 1 82 ? -9.018 20.936 -3.122 1.00 58.22 82 GLU A CA 1
ATOM 657 C C . GLU A 1 82 ? -9.002 20.711 -1.606 1.00 58.22 82 GLU A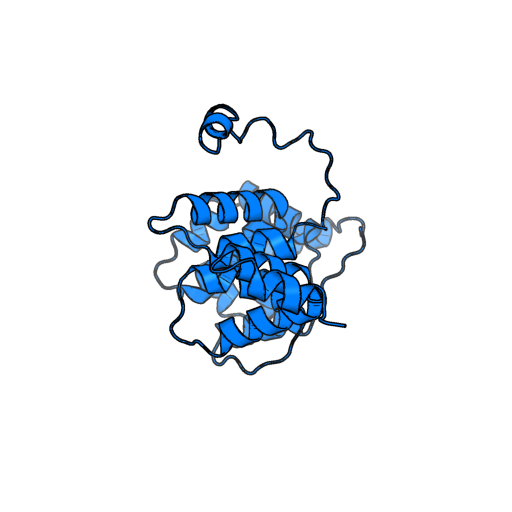 C 1
ATOM 659 O O . GLU A 1 82 ? -9.768 19.898 -1.080 1.00 58.22 82 GLU A O 1
ATOM 664 N N . VAL A 1 83 ? -8.150 21.470 -0.909 1.00 58.09 83 VAL A N 1
ATOM 665 C CA . VAL A 1 83 ? -8.100 21.528 0.556 1.00 58.09 83 VAL A CA 1
ATOM 666 C C . VAL A 1 83 ? -9.392 22.182 1.048 1.00 58.09 83 VAL A C 1
ATOM 668 O O . VAL A 1 83 ? -9.474 23.391 1.249 1.00 58.09 83 VAL A O 1
ATOM 671 N N . CYS A 1 84 ? -10.447 21.386 1.185 1.00 60.28 84 CYS A N 1
ATOM 672 C CA . CYS A 1 84 ? -11.655 21.804 1.875 1.00 60.28 84 CYS A CA 1
ATOM 673 C C . CYS A 1 84 ? -11.409 21.701 3.381 1.00 60.28 84 CYS A C 1
ATOM 675 O O . CYS A 1 84 ? -10.843 20.716 3.858 1.00 60.28 84 CYS A O 1
ATOM 677 N N . SER A 1 85 ? -11.872 22.691 4.144 1.00 79.94 85 SER A N 1
ATOM 678 C CA . SER A 1 85 ? -11.963 22.559 5.598 1.00 79.94 85 SER A CA 1
ATOM 679 C C . SER A 1 85 ? -12.708 21.269 5.945 1.00 79.94 85 SER A C 1
ATOM 681 O O . SER A 1 85 ? -13.790 21.026 5.405 1.00 79.94 85 SER A O 1
ATOM 683 N N . LEU A 1 86 ? -12.131 20.452 6.826 1.00 87.19 86 LEU A N 1
ATOM 684 C CA . LEU A 1 86 ? -12.723 19.182 7.234 1.00 87.19 86 LEU A CA 1
ATOM 685 C C . LEU A 1 86 ? -14.066 19.414 7.938 1.00 87.19 86 LEU A C 1
ATOM 687 O O . LEU A 1 86 ? -14.143 20.160 8.916 1.00 87.19 86 LEU A O 1
ATOM 691 N N . ASP A 1 87 ? -15.116 18.749 7.460 1.00 91.62 87 ASP A N 1
ATOM 692 C CA . ASP A 1 87 ? -16.424 18.754 8.109 1.00 91.62 87 ASP A CA 1
ATOM 693 C C . ASP A 1 87 ? -16.432 17.725 9.245 1.00 91.62 87 ASP A C 1
ATOM 695 O O . ASP A 1 87 ? -16.659 16.531 9.041 1.00 91.62 87 ASP A O 1
ATOM 699 N N . LEU A 1 88 ? -16.169 18.204 10.461 1.00 93.62 88 LEU A N 1
ATOM 700 C CA . LEU A 1 88 ? -16.114 17.370 11.662 1.00 93.62 88 LEU A CA 1
ATOM 701 C C . LEU A 1 88 ? -17.440 16.652 11.946 1.00 93.62 88 LEU A C 1
ATOM 703 O O . LEU A 1 88 ? -17.428 15.541 12.474 1.00 93.62 88 LEU A O 1
ATOM 707 N N . SER A 1 89 ? -18.577 17.257 11.585 1.00 95.44 89 SER A N 1
ATOM 708 C CA . SER A 1 89 ? -19.892 16.650 11.805 1.00 95.44 89 SER A CA 1
ATOM 709 C C . SER A 1 89 ? -20.109 15.449 10.884 1.00 95.44 89 SER A C 1
ATOM 711 O O . SER A 1 89 ? -20.542 14.389 11.339 1.00 95.44 89 SER A O 1
ATOM 713 N N . LEU A 1 90 ? -19.707 15.582 9.616 1.00 94.75 90 LEU A N 1
ATOM 714 C CA . LEU A 1 90 ? -19.735 14.494 8.644 1.00 94.75 90 LEU A CA 1
ATOM 715 C C . LEU A 1 90 ? -18.739 13.385 9.006 1.00 94.75 90 LEU A C 1
ATOM 717 O O . LEU A 1 90 ? -19.062 12.208 8.842 1.00 94.75 90 LEU A O 1
ATOM 721 N N . ILE A 1 91 ? -17.552 13.739 9.516 1.00 95.94 91 ILE A N 1
ATOM 722 C CA . ILE A 1 91 ? -16.567 12.761 10.001 1.00 95.94 91 ILE A CA 1
ATOM 723 C C . ILE A 1 91 ? -17.182 11.905 11.108 1.00 95.94 91 ILE A C 1
ATOM 725 O O . ILE A 1 91 ? -17.188 10.683 10.987 1.00 95.94 91 ILE A O 1
ATOM 729 N N . GLU A 1 92 ? -17.736 12.519 12.157 1.00 96.75 92 GLU A N 1
ATOM 730 C CA . GLU A 1 92 ? -18.345 11.766 13.261 1.00 96.75 92 GLU A CA 1
ATOM 731 C C . GLU A 1 92 ? -19.537 10.928 12.777 1.00 96.75 92 GLU A C 1
ATOM 733 O O . GLU A 1 92 ? -19.638 9.758 13.134 1.00 96.75 92 GLU A O 1
ATOM 738 N N . GLN A 1 93 ? -20.381 11.452 11.880 1.00 96.62 93 GLN A N 1
ATOM 739 C CA . GLN A 1 93 ? -21.472 10.672 11.285 1.00 96.62 93 GLN A CA 1
ATOM 740 C C . GLN A 1 93 ? -20.961 9.409 10.571 1.00 96.62 93 GLN A C 1
ATOM 742 O O . GLN A 1 93 ? -21.513 8.324 10.756 1.00 96.62 93 GLN A O 1
ATOM 747 N N . GLN A 1 94 ? -19.915 9.529 9.750 1.00 96.19 94 GLN A N 1
ATOM 748 C CA . GLN A 1 94 ? -19.335 8.390 9.034 1.00 96.19 94 GLN A CA 1
ATOM 749 C C . GLN A 1 94 ? -18.618 7.411 9.973 1.00 96.19 94 GLN A C 1
ATOM 751 O O . GLN A 1 94 ? -18.668 6.202 9.744 1.00 96.19 94 GLN A O 1
ATOM 756 N N . VAL A 1 95 ? -17.998 7.906 11.046 1.00 96.31 95 VAL A N 1
ATOM 757 C CA . VAL A 1 95 ? -17.398 7.068 12.092 1.00 96.31 95 VAL A CA 1
ATOM 758 C C . VAL A 1 95 ? -18.469 6.253 12.814 1.00 96.31 95 VAL A C 1
ATOM 760 O O . VAL A 1 95 ? -18.291 5.049 12.965 1.00 96.31 95 VAL A O 1
ATOM 763 N N . GLU A 1 96 ? -19.599 6.853 13.195 1.00 95.88 96 GLU A N 1
ATOM 764 C CA . GLU A 1 96 ? -20.712 6.115 13.812 1.00 95.88 96 GLU A CA 1
ATOM 765 C C . GLU A 1 96 ? -21.283 5.048 12.864 1.00 95.88 96 GLU A C 1
ATOM 767 O O . GLU A 1 96 ? -21.557 3.923 13.288 1.00 95.88 96 GLU A O 1
ATOM 772 N N . LEU A 1 97 ? -21.393 5.351 11.562 1.00 94.50 97 LEU A N 1
ATOM 773 C CA . LEU A 1 97 ? -21.779 4.353 10.558 1.00 94.50 97 LEU A CA 1
ATOM 774 C C . LEU A 1 97 ? -20.804 3.168 10.541 1.00 94.50 97 LEU A C 1
ATOM 776 O O . LEU A 1 97 ? -21.254 2.024 10.564 1.00 94.50 97 LEU A O 1
ATOM 780 N N . LEU A 1 98 ? -19.491 3.422 10.556 1.00 94.75 98 LEU A N 1
ATOM 781 C CA . LEU A 1 98 ? -18.465 2.375 10.594 1.00 94.75 98 LEU A CA 1
ATOM 782 C C . LEU A 1 98 ? -18.493 1.561 11.895 1.00 94.75 98 LEU A C 1
ATOM 784 O O . LEU A 1 98 ? -18.419 0.336 11.839 1.00 94.75 98 LEU A O 1
ATOM 788 N N . LEU A 1 99 ? -18.631 2.214 13.053 1.00 93.62 99 LEU A N 1
ATOM 789 C CA . LEU A 1 99 ? -18.708 1.548 14.361 1.00 93.62 99 LEU A CA 1
ATOM 790 C C . LEU A 1 99 ? -19.974 0.689 14.498 1.00 93.62 99 LEU A C 1
ATOM 792 O O . LEU A 1 99 ? -19.956 -0.334 15.179 1.00 93.62 99 LEU A O 1
ATOM 796 N N . SER A 1 100 ? -21.065 1.064 13.821 1.00 93.19 100 SER A N 1
ATOM 797 C CA . SER A 1 100 ? -22.310 0.284 13.802 1.00 93.19 100 SER A CA 1
ATOM 798 C C . SER A 1 100 ? -22.219 -1.015 12.984 1.00 93.19 100 SER A C 1
ATOM 800 O O . SER A 1 100 ? -23.104 -1.877 13.078 1.00 93.19 100 SER A O 1
ATOM 802 N N . LEU A 1 101 ? -21.160 -1.188 12.181 1.00 91.12 101 LEU A N 1
ATOM 803 C CA . LEU A 1 101 ? -20.963 -2.394 11.386 1.00 91.12 101 LEU A CA 1
ATOM 804 C C . LEU A 1 101 ? -20.617 -3.576 12.290 1.00 91.12 101 LEU A C 1
ATOM 806 O O . LEU A 1 101 ? -19.561 -3.633 12.909 1.00 91.12 101 LEU A O 1
ATOM 810 N N . LYS A 1 102 ? -21.488 -4.588 12.290 1.00 84.00 102 LYS A N 1
ATOM 811 C CA . LYS A 1 102 ? -21.217 -5.867 12.968 1.00 84.00 102 LYS A CA 1
ATOM 812 C C . LYS A 1 102 ? -20.034 -6.626 12.358 1.00 84.00 102 LYS A C 1
ATOM 814 O O . LYS A 1 102 ? -19.394 -7.410 13.047 1.00 84.00 102 LYS A O 1
ATOM 819 N N . ASP A 1 103 ? -19.804 -6.441 11.060 1.00 86.12 103 ASP A N 1
ATOM 820 C CA . ASP A 1 103 ? -18.759 -7.102 10.280 1.00 86.12 103 ASP A CA 1
ATOM 821 C C . ASP A 1 103 ? -18.288 -6.140 9.176 1.00 86.12 103 ASP A C 1
ATOM 823 O O . ASP A 1 103 ? -19.110 -5.549 8.470 1.00 86.12 103 ASP A O 1
ATOM 827 N N . ILE A 1 104 ? -16.971 -5.992 9.003 1.00 88.31 104 ILE A N 1
ATOM 828 C CA . ILE A 1 104 ? -16.371 -5.129 7.973 1.00 88.31 104 ILE A CA 1
ATOM 829 C C . ILE A 1 104 ? -16.719 -5.592 6.548 1.00 88.31 104 ILE A C 1
ATOM 831 O O . ILE A 1 104 ? -16.670 -4.803 5.611 1.00 88.31 104 ILE A O 1
ATOM 835 N N . THR A 1 105 ? -17.132 -6.847 6.349 1.00 87.75 105 THR A N 1
ATOM 836 C CA . THR A 1 105 ? -17.663 -7.321 5.057 1.00 87.75 105 THR A CA 1
ATOM 837 C C . THR A 1 105 ? -18.964 -6.628 4.646 1.00 87.75 105 THR A C 1
ATOM 839 O O . THR A 1 105 ? -19.284 -6.591 3.456 1.00 87.75 105 THR A O 1
ATOM 842 N N . ASN A 1 106 ? -19.688 -6.007 5.581 1.00 88.38 106 ASN A N 1
ATOM 843 C CA . ASN A 1 106 ? -20.859 -5.198 5.244 1.00 88.38 106 ASN A CA 1
ATOM 844 C C . ASN A 1 106 ? -20.471 -3.950 4.448 1.00 88.38 106 ASN A C 1
ATOM 846 O O . ASN A 1 106 ? -21.230 -3.539 3.577 1.00 88.38 106 ASN A O 1
ATOM 850 N N . LEU A 1 107 ? -19.265 -3.414 4.661 1.00 86.81 107 LEU A N 1
ATOM 851 C CA . LEU A 1 107 ? -18.738 -2.295 3.884 1.00 86.81 107 LEU A CA 1
ATOM 852 C C . LEU A 1 107 ? -18.626 -2.623 2.393 1.00 86.81 107 LEU A C 1
ATOM 854 O O . LEU A 1 107 ? -18.761 -1.746 1.551 1.00 86.81 107 LEU A O 1
ATOM 858 N N . THR A 1 108 ? -18.342 -3.882 2.062 1.00 82.06 108 THR A N 1
ATOM 859 C CA . THR A 1 108 ? -18.162 -4.316 0.673 1.00 82.06 108 THR A CA 1
ATOM 860 C C . THR A 1 108 ? -19.463 -4.825 0.076 1.00 82.06 108 THR A C 1
ATOM 862 O O . THR A 1 108 ? -19.645 -4.726 -1.132 1.00 82.06 108 THR A O 1
ATOM 865 N N . SER A 1 109 ? -20.368 -5.335 0.915 1.00 85.75 109 SER A N 1
ATOM 866 C CA . SER A 1 109 ? -21.689 -5.832 0.519 1.00 85.75 109 SER A CA 1
ATOM 867 C C . SER A 1 109 ? -22.687 -4.699 0.257 1.00 85.75 109 SER A C 1
ATOM 869 O O . SER A 1 109 ? -23.518 -4.816 -0.644 1.00 85.75 109 SER A O 1
ATOM 871 N N . ASP A 1 110 ? -22.588 -3.598 1.005 1.00 90.75 110 ASP A N 1
ATOM 872 C CA . ASP A 1 110 ? -23.372 -2.381 0.805 1.00 90.75 110 ASP A CA 1
ATOM 873 C C . ASP A 1 110 ? -22.573 -1.364 -0.023 1.00 90.75 110 ASP A C 1
ATOM 875 O O . ASP A 1 110 ? -21.747 -0.602 0.483 1.00 90.75 110 ASP A O 1
ATOM 879 N N . LEU A 1 111 ? -22.830 -1.351 -1.333 1.00 89.25 111 LEU A N 1
ATOM 880 C CA . LEU A 1 111 ? -22.160 -0.428 -2.248 1.00 89.25 111 LEU A CA 1
ATOM 881 C C . LEU A 1 111 ? -22.505 1.040 -1.973 1.00 89.25 111 LEU A C 1
ATOM 883 O O . LEU A 1 111 ? -21.682 1.898 -2.274 1.00 89.25 111 LEU A O 1
ATOM 887 N N . ALA A 1 112 ? -23.673 1.350 -1.402 1.00 92.12 112 ALA A N 1
ATOM 888 C CA . ALA A 1 112 ? -24.013 2.731 -1.069 1.00 92.12 112 ALA A CA 1
ATOM 889 C C . ALA A 1 112 ? -23.131 3.227 0.083 1.00 92.12 112 ALA A C 1
ATOM 891 O O . ALA A 1 112 ? -22.546 4.306 -0.008 1.00 92.12 112 ALA A O 1
ATOM 892 N N . LEU A 1 113 ? -22.948 2.394 1.112 1.00 93.00 113 LEU A N 1
ATOM 893 C CA . LEU A 1 113 ? -22.027 2.684 2.208 1.00 93.00 113 LEU A CA 1
ATOM 894 C C . LEU A 1 113 ? -20.578 2.809 1.717 1.00 93.00 113 LEU A C 1
ATOM 896 O O . LEU A 1 113 ? -19.879 3.756 2.091 1.00 93.00 113 LEU A O 1
ATOM 900 N N . PHE A 1 114 ? -20.138 1.895 0.842 1.00 93.19 114 PHE A N 1
ATOM 901 C CA . PHE A 1 114 ? -18.824 1.989 0.204 1.00 93.19 114 PHE A CA 1
ATOM 902 C C . PHE A 1 114 ?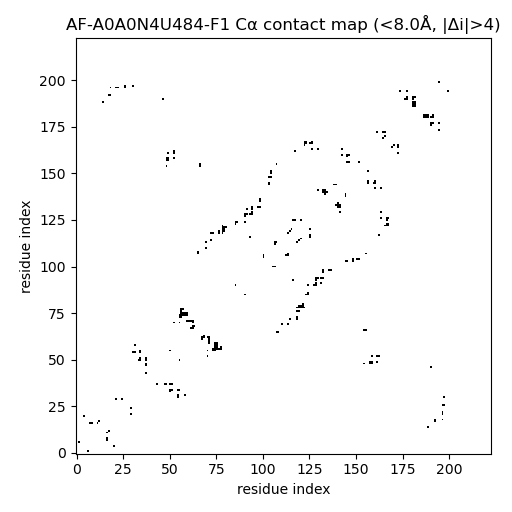 -18.647 3.323 -0.532 1.00 93.19 114 PHE A C 1
ATOM 904 O O . PHE A 1 114 ? -17.619 3.983 -0.369 1.00 93.19 114 PHE A O 1
ATOM 911 N N . GLU A 1 115 ? -19.652 3.748 -1.305 1.00 92.12 115 GLU A N 1
ATOM 912 C CA . GLU A 1 115 ? -19.625 5.027 -2.017 1.00 92.12 115 GLU A CA 1
ATOM 913 C C . GLU A 1 115 ? -19.452 6.203 -1.059 1.00 92.12 115 GLU A C 1
ATOM 915 O O . GLU A 1 115 ? -18.565 7.043 -1.242 1.00 92.12 115 GLU A O 1
ATOM 920 N N . THR A 1 116 ? -20.307 6.252 -0.036 1.00 92.12 116 THR A N 1
ATOM 921 C CA . THR A 1 116 ? -20.357 7.346 0.930 1.00 92.12 116 THR A CA 1
ATOM 922 C C . THR A 1 116 ? -19.018 7.522 1.632 1.00 92.12 116 THR A C 1
ATOM 924 O O . THR A 1 116 ? -18.556 8.652 1.769 1.00 92.12 116 THR A O 1
ATOM 927 N N . ILE A 1 117 ? -18.382 6.424 2.042 1.00 93.06 117 ILE A N 1
ATOM 928 C CA . ILE A 1 117 ? -17.157 6.478 2.842 1.00 93.06 117 ILE A CA 1
ATOM 929 C C . ILE A 1 117 ? -15.921 6.623 1.950 1.00 93.06 117 ILE A C 1
ATOM 931 O O . ILE A 1 117 ? -15.134 7.552 2.134 1.00 93.06 117 ILE A O 1
ATOM 935 N N . PHE A 1 118 ? -15.747 5.735 0.969 1.00 91.38 118 PHE A N 1
ATOM 936 C CA . PHE A 1 118 ? -14.475 5.580 0.256 1.00 91.38 118 PHE A CA 1
ATOM 937 C C . PHE A 1 118 ? -14.398 6.332 -1.067 1.00 91.38 118 PHE A C 1
ATOM 939 O O . PHE A 1 118 ? -13.295 6.652 -1.515 1.00 91.38 118 PHE A O 1
ATOM 946 N N . VAL A 1 119 ? -15.532 6.634 -1.697 1.00 88.81 119 VAL A N 1
ATOM 947 C CA . VAL A 1 119 ? -15.556 7.252 -3.030 1.00 88.81 119 VAL A CA 1
ATOM 948 C C . VAL A 1 119 ? -15.773 8.763 -2.939 1.00 88.81 119 VAL A C 1
ATOM 950 O O . VAL A 1 119 ? -15.065 9.521 -3.593 1.00 88.81 119 VAL A O 1
ATOM 953 N N . ARG A 1 120 ? -16.712 9.222 -2.101 1.00 87.81 120 ARG A N 1
ATOM 954 C CA . ARG A 1 120 ? -17.118 10.642 -2.040 1.00 87.81 120 ARG A CA 1
ATOM 955 C C . ARG A 1 120 ? -16.235 11.545 -1.184 1.00 87.81 120 ARG A C 1
ATOM 957 O O . ARG A 1 120 ? -16.228 12.756 -1.405 1.00 87.81 120 ARG A O 1
ATOM 964 N N . SER A 1 121 ? -15.509 10.977 -0.231 1.00 86.88 121 SER A N 1
ATOM 965 C CA . SER A 1 121 ? -14.617 11.706 0.679 1.00 86.88 121 SER A CA 1
ATOM 966 C C . SER A 1 121 ? -13.357 12.202 -0.038 1.00 86.88 121 SER A C 1
ATOM 968 O O . SER A 1 121 ? -12.895 11.545 -0.964 1.00 86.88 121 SER A O 1
ATOM 970 N N . SER A 1 122 ? -12.742 13.316 0.367 1.00 87.62 122 SER A N 1
ATOM 971 C CA . SER A 1 122 ? -11.343 13.585 -0.023 1.00 87.62 122 SER A CA 1
ATOM 972 C C . SER A 1 122 ? -10.397 12.597 0.678 1.00 87.62 122 SER A C 1
ATOM 974 O O . SER A 1 122 ? -10.821 11.871 1.581 1.00 87.62 122 SER A O 1
ATOM 976 N N . TRP A 1 123 ? -9.125 12.535 0.267 1.00 88.94 123 TRP A N 1
ATOM 977 C CA . TRP A 1 123 ? -8.146 11.679 0.949 1.00 88.94 123 TRP A CA 1
ATOM 978 C C . TRP A 1 123 ? -7.944 12.118 2.404 1.00 88.94 123 TRP A C 1
ATOM 980 O O . TRP A 1 123 ? -8.016 11.271 3.287 1.00 88.94 123 TRP A O 1
ATOM 990 N N . ASP A 1 124 ? -7.834 13.426 2.655 1.00 89.56 124 ASP A N 1
ATOM 991 C CA . ASP A 1 124 ? -7.686 13.989 4.006 1.00 89.56 124 ASP A CA 1
ATOM 992 C C . ASP A 1 124 ? -8.904 13.705 4.894 1.00 89.56 124 ASP A C 1
ATOM 994 O O . ASP A 1 124 ? -8.768 13.327 6.058 1.00 89.56 124 ASP A O 1
ATOM 998 N N . HIS A 1 125 ? -10.115 13.837 4.337 1.00 92.44 125 HIS A N 1
ATOM 999 C CA . HIS A 1 125 ? -11.348 13.504 5.052 1.00 92.44 125 HIS A CA 1
ATOM 1000 C C . HIS A 1 125 ? -11.399 12.017 5.388 1.00 92.44 125 HIS A C 1
ATOM 1002 O O . HIS A 1 125 ? -11.679 11.649 6.525 1.00 92.44 125 HIS A O 1
ATOM 1008 N N . LEU A 1 126 ? -11.087 11.154 4.419 1.00 94.06 126 LEU A N 1
ATOM 1009 C CA . LEU A 1 126 ? -11.053 9.712 4.634 1.00 94.06 126 LEU A CA 1
ATOM 1010 C C . LEU A 1 126 ? -10.001 9.325 5.686 1.00 94.06 126 LEU A C 1
ATOM 1012 O O . LEU A 1 126 ? -10.292 8.508 6.556 1.00 94.06 126 LEU A O 1
ATOM 1016 N N . ALA A 1 127 ? -8.824 9.953 5.667 1.00 94.19 127 ALA A N 1
ATOM 1017 C CA . ALA A 1 127 ? -7.794 9.764 6.684 1.00 94.19 127 ALA A CA 1
ATOM 1018 C C . ALA A 1 127 ? -8.307 10.141 8.079 1.00 94.19 127 ALA A C 1
ATOM 1020 O O . ALA A 1 127 ? -8.118 9.384 9.032 1.00 94.19 127 ALA A O 1
ATOM 1021 N N . ALA A 1 128 ? -9.003 11.277 8.198 1.00 95.31 128 ALA A N 1
ATOM 1022 C CA . ALA A 1 128 ? -9.601 11.722 9.451 1.00 95.31 128 ALA A CA 1
ATOM 1023 C C . ALA A 1 128 ? -10.672 10.742 9.958 1.00 95.31 128 ALA A C 1
ATOM 1025 O O . ALA A 1 128 ? -10.652 10.383 11.135 1.00 95.31 128 ALA A O 1
ATOM 1026 N N . VAL A 1 129 ? -11.549 10.249 9.076 1.00 96.19 129 VAL A N 1
ATOM 1027 C CA . VAL A 1 129 ? -12.560 9.225 9.400 1.00 96.19 129 VAL A CA 1
ATOM 1028 C C . VAL A 1 129 ? -11.904 7.937 9.886 1.00 96.19 129 VAL A C 1
ATOM 1030 O O . VAL A 1 129 ? -12.285 7.424 10.935 1.00 96.19 129 VAL A O 1
ATOM 1033 N N . ILE A 1 130 ? -10.899 7.425 9.169 1.00 96.31 130 ILE A N 1
ATOM 1034 C CA . ILE A 1 130 ? -10.208 6.177 9.526 1.00 96.31 130 ILE A CA 1
ATOM 1035 C C . ILE A 1 130 ? -9.455 6.333 10.848 1.00 96.31 130 ILE A C 1
ATOM 1037 O O . ILE A 1 130 ? -9.580 5.488 11.728 1.00 96.31 130 ILE A O 1
ATOM 1041 N N . ASN A 1 131 ? -8.706 7.423 11.028 1.00 96.62 131 ASN A N 1
ATOM 1042 C CA . ASN A 1 131 ? -7.975 7.671 12.270 1.00 96.62 131 ASN A CA 1
ATOM 1043 C C . ASN A 1 131 ? -8.934 7.813 13.454 1.00 96.62 131 ASN A C 1
ATOM 1045 O O . ASN A 1 131 ? -8.683 7.266 14.525 1.00 96.62 131 ASN A O 1
ATOM 1049 N N . ARG A 1 132 ? -10.067 8.495 13.261 1.00 96.62 132 ARG A N 1
ATOM 1050 C CA . ARG A 1 132 ? -11.088 8.635 14.298 1.00 96.62 132 ARG A CA 1
ATOM 1051 C C . ARG A 1 132 ? -11.768 7.303 14.615 1.00 96.62 132 ARG A C 1
ATOM 1053 O O . ARG A 1 132 ? -11.928 6.988 15.793 1.00 96.62 132 ARG A O 1
ATOM 1060 N N . PHE A 1 133 ? -12.101 6.505 13.603 1.00 96.50 133 PHE A N 1
ATOM 1061 C CA . PHE A 1 133 ? -12.611 5.145 13.770 1.00 96.50 133 PHE A CA 1
ATOM 1062 C C . PHE A 1 133 ? -11.637 4.277 14.576 1.00 96.50 133 PHE A C 1
ATOM 1064 O O . PHE A 1 133 ? -12.040 3.681 15.571 1.00 96.50 133 PHE A O 1
ATOM 1071 N N . ASP A 1 134 ? -10.350 4.289 14.231 1.00 96.38 134 ASP A N 1
ATOM 1072 C CA . ASP A 1 134 ? -9.323 3.503 14.920 1.00 96.38 134 ASP A CA 1
ATOM 1073 C C . ASP A 1 134 ? -9.160 3.887 16.395 1.00 96.38 134 ASP A C 1
ATOM 1075 O O . ASP A 1 134 ? -8.885 3.024 17.222 1.00 96.38 134 ASP A O 1
ATOM 1079 N N . THR A 1 135 ? -9.367 5.162 16.752 1.00 95.81 135 THR A N 1
ATOM 1080 C CA . THR A 1 135 ? -9.346 5.595 18.164 1.00 95.81 135 THR A CA 1
ATOM 1081 C C . THR A 1 135 ? -10.566 5.150 18.970 1.00 95.81 135 THR A C 1
ATOM 1083 O O . THR A 1 135 ? -10.508 5.149 20.197 1.00 95.81 135 THR A O 1
ATOM 1086 N N . ARG A 1 136 ? -11.682 4.828 18.305 1.00 95.31 136 ARG A N 1
ATOM 1087 C CA . ARG A 1 136 ? -12.971 4.508 18.944 1.00 95.31 136 ARG A CA 1
ATOM 1088 C C . ARG A 1 136 ? -13.367 3.035 18.828 1.00 95.31 136 ARG A C 1
ATOM 1090 O O . ARG A 1 136 ? -14.289 2.615 19.516 1.00 95.31 136 ARG A O 1
ATOM 1097 N N . SER A 1 137 ? -12.729 2.281 17.939 1.00 92.50 137 SER A N 1
ATOM 1098 C CA . SER A 1 137 ? -13.020 0.871 17.696 1.00 92.50 137 SER A CA 1
ATOM 1099 C C . SER A 1 137 ? -12.383 -0.015 18.766 1.00 92.50 137 SER A C 1
ATOM 1101 O O . SER A 1 137 ? -11.162 -0.061 18.901 1.00 92.50 137 SER A O 1
ATOM 1103 N N . ASP A 1 138 ? -13.206 -0.796 19.467 1.00 89.06 138 ASP A N 1
ATOM 1104 C CA . ASP A 1 138 ? -12.732 -1.811 20.420 1.00 89.06 138 ASP A CA 1
ATOM 1105 C C . ASP A 1 138 ? -12.163 -3.064 19.723 1.00 89.06 138 ASP A C 1
ATOM 1107 O O . ASP A 1 138 ? -11.448 -3.858 20.334 1.00 89.06 138 ASP A O 1
ATOM 1111 N N . ASN A 1 139 ? -12.458 -3.253 18.431 1.00 85.00 139 ASN A N 1
ATOM 1112 C CA . ASN A 1 139 ? -12.097 -4.448 17.656 1.00 85.00 139 ASN A CA 1
ATOM 1113 C C . ASN A 1 139 ? -10.746 -4.317 16.926 1.00 85.00 139 ASN A C 1
ATOM 1115 O O . ASN A 1 139 ? -10.435 -5.113 16.039 1.00 85.00 139 ASN A O 1
ATOM 1119 N N . GLY A 1 140 ? -9.953 -3.301 17.275 1.00 89.00 140 GLY A N 1
ATOM 1120 C CA . GLY A 1 140 ? -8.717 -2.946 16.586 1.00 89.00 140 GLY A CA 1
ATOM 1121 C C . GLY A 1 140 ? -8.930 -1.948 15.448 1.00 89.00 140 GLY A C 1
ATOM 1122 O O . GLY A 1 140 ? -10.040 -1.472 15.196 1.00 89.00 140 GLY A O 1
ATOM 1123 N N . ASN A 1 141 ? -7.832 -1.609 14.773 1.00 93.81 141 ASN A N 1
ATOM 1124 C CA . ASN A 1 141 ? -7.851 -0.657 13.670 1.00 93.81 141 ASN A CA 1
ATOM 1125 C C . ASN A 1 141 ? -8.447 -1.253 12.381 1.00 93.81 141 ASN A C 1
ATOM 1127 O O . ASN A 1 141 ? -8.458 -2.471 12.179 1.00 93.81 141 ASN A O 1
ATOM 1131 N N . MET A 1 142 ? -8.905 -0.379 11.484 1.00 94.12 142 MET A N 1
ATOM 1132 C CA . MET A 1 142 ? -9.535 -0.748 10.217 1.00 94.12 142 MET A CA 1
ATOM 1133 C C . MET A 1 142 ? -8.655 -1.681 9.379 1.00 94.12 142 MET A C 1
ATOM 1135 O O . MET A 1 142 ? -9.154 -2.634 8.779 1.00 94.12 142 MET A O 1
ATOM 1139 N N . GLU A 1 143 ? -7.345 -1.440 9.354 1.00 93.81 143 GLU A N 1
ATOM 1140 C CA . GLU A 1 143 ? -6.404 -2.244 8.580 1.00 93.81 143 GLU A CA 1
ATOM 1141 C C . GLU A 1 143 ? -6.332 -3.692 9.092 1.00 93.81 143 GLU A C 1
ATOM 1143 O O . GLU A 1 143 ? -6.484 -4.637 8.312 1.00 93.81 143 GLU A O 1
ATOM 1148 N N . THR A 1 144 ? -6.175 -3.878 10.404 1.00 93.31 144 THR A N 1
ATOM 1149 C CA . THR A 1 144 ? -6.180 -5.179 11.080 1.00 93.31 144 THR A CA 1
ATOM 1150 C C . THR A 1 144 ? -7.502 -5.898 10.842 1.00 93.31 144 THR A C 1
ATOM 1152 O O . THR A 1 144 ? -7.495 -7.049 10.403 1.00 93.31 144 THR A O 1
ATOM 1155 N N . MET A 1 145 ? -8.635 -5.207 11.002 1.00 93.25 145 MET A N 1
ATOM 1156 C CA . MET A 1 145 ? -9.960 -5.782 10.745 1.00 93.25 145 MET A CA 1
ATOM 1157 C C . MET A 1 145 ? -10.093 -6.296 9.302 1.00 93.25 145 MET A C 1
ATOM 1159 O O . MET A 1 145 ? -10.556 -7.419 9.071 1.00 93.25 145 MET A O 1
ATOM 1163 N N . ILE A 1 146 ? -9.637 -5.524 8.310 1.00 93.88 146 ILE A N 1
ATOM 1164 C CA . ILE A 1 146 ? -9.639 -5.946 6.901 1.00 93.88 146 ILE A CA 1
ATOM 1165 C C . ILE A 1 146 ? -8.715 -7.161 6.689 1.00 93.88 146 ILE A C 1
ATOM 1167 O O . ILE A 1 146 ? -9.103 -8.130 6.021 1.00 93.88 146 ILE A O 1
ATOM 1171 N N . ARG A 1 147 ? -7.503 -7.152 7.265 1.00 93.38 147 ARG A N 1
ATOM 1172 C CA . ARG A 1 147 ? -6.527 -8.251 7.140 1.00 93.38 147 ARG A CA 1
ATOM 1173 C C . ARG A 1 147 ? -7.065 -9.556 7.731 1.00 93.38 147 ARG A C 1
ATOM 1175 O O . ARG A 1 147 ? -7.015 -10.588 7.051 1.00 93.38 147 ARG A O 1
ATOM 1182 N N . GLU A 1 148 ? -7.641 -9.505 8.926 1.00 92.00 148 GLU A N 1
ATOM 1183 C CA . GLU A 1 148 ? -8.117 -10.669 9.685 1.00 92.00 148 GLU A CA 1
ATOM 1184 C C . GLU A 1 148 ? -9.431 -11.261 9.158 1.00 92.00 148 GLU A C 1
ATOM 1186 O O . GLU A 1 148 ? -9.746 -12.428 9.411 1.00 92.00 148 GLU A O 1
ATOM 1191 N N . THR A 1 149 ? -10.173 -10.511 8.342 1.00 90.81 149 THR A N 1
ATOM 1192 C CA . THR A 1 149 ? -11.431 -10.983 7.757 1.00 90.81 149 THR A CA 1
ATOM 1193 C C . THR A 1 149 ? -11.197 -12.126 6.763 1.00 90.81 149 THR A C 1
ATOM 1195 O O . THR A 1 149 ? -10.826 -11.924 5.601 1.00 90.81 149 THR A O 1
ATOM 1198 N N . LYS A 1 150 ? -11.434 -13.367 7.206 1.00 88.31 150 LYS A N 1
ATOM 1199 C CA . LYS A 1 150 ? -11.168 -14.591 6.422 1.00 88.31 150 LYS A CA 1
ATOM 1200 C C . LYS A 1 150 ? -12.098 -14.779 5.221 1.00 88.31 150 LYS A C 1
ATOM 1202 O O . LYS A 1 150 ? -11.677 -15.337 4.215 1.00 88.31 150 LYS A O 1
ATOM 1207 N N . LYS A 1 151 ? -13.352 -14.325 5.316 1.00 87.56 151 LYS A N 1
ATOM 1208 C CA . LYS A 1 151 ? -14.385 -14.529 4.279 1.00 87.56 151 LYS A CA 1
ATOM 1209 C C . LYS A 1 151 ? -14.287 -13.543 3.106 1.00 87.56 151 LYS A C 1
ATOM 1211 O O . LYS A 1 151 ? -14.966 -13.727 2.101 1.00 87.56 151 LYS A O 1
ATOM 1216 N N . MET A 1 152 ? -13.470 -12.495 3.225 1.00 86.62 152 MET A N 1
ATOM 1217 C CA . MET A 1 152 ? -13.363 -11.447 2.212 1.00 86.62 152 MET A CA 1
ATOM 1218 C C . MET A 1 152 ? -12.501 -11.902 1.029 1.00 86.62 152 MET A C 1
ATOM 1220 O O . MET A 1 152 ? -11.400 -12.423 1.214 1.00 86.62 152 MET A O 1
ATOM 1224 N N . ASN A 1 153 ? -12.982 -11.657 -0.194 1.00 84.75 153 ASN A N 1
ATOM 1225 C CA . ASN A 1 153 ? -12.214 -11.902 -1.413 1.00 84.75 153 ASN A CA 1
ATOM 1226 C C . ASN A 1 153 ? -10.873 -11.145 -1.372 1.00 84.75 153 ASN A C 1
ATOM 1228 O O . ASN A 1 153 ? -10.838 -9.961 -1.036 1.00 84.75 153 ASN A O 1
ATOM 1232 N N . ILE A 1 154 ? -9.779 -11.809 -1.760 1.00 83.12 154 ILE A N 1
ATOM 1233 C CA . ILE A 1 154 ? -8.425 -11.242 -1.684 1.00 83.12 154 ILE A CA 1
ATOM 1234 C C . ILE A 1 154 ? -8.271 -9.928 -2.466 1.00 83.12 154 ILE A C 1
ATOM 1236 O O . ILE A 1 154 ? -7.581 -9.033 -1.995 1.00 83.12 154 ILE A O 1
ATOM 1240 N N . ARG A 1 155 ? -8.949 -9.767 -3.612 1.00 81.06 155 ARG A N 1
ATOM 1241 C CA . ARG A 1 155 ? -8.891 -8.536 -4.419 1.00 81.06 155 ARG A CA 1
ATOM 1242 C C . ARG A 1 155 ? -9.567 -7.366 -3.711 1.00 81.06 155 ARG A C 1
ATOM 1244 O O . ARG A 1 155 ? -9.028 -6.269 -3.692 1.00 81.06 155 ARG A O 1
ATOM 1251 N N . ILE A 1 156 ? -10.718 -7.617 -3.086 1.00 85.69 156 ILE A N 1
ATOM 1252 C CA . ILE A 1 156 ? -11.440 -6.614 -2.288 1.00 85.69 156 ILE A CA 1
ATOM 1253 C C . ILE A 1 156 ? -10.620 -6.231 -1.055 1.00 85.69 156 ILE A C 1
ATOM 1255 O O . ILE A 1 156 ? -10.511 -5.055 -0.728 1.00 85.69 156 ILE A O 1
ATOM 1259 N N . LYS A 1 157 ? -10.003 -7.222 -0.406 1.00 88.31 157 LYS A N 1
ATOM 1260 C CA . LYS A 1 157 ? -9.111 -6.997 0.730 1.00 88.31 157 LYS A CA 1
ATOM 1261 C C . LYS A 1 157 ? -7.951 -6.080 0.346 1.00 8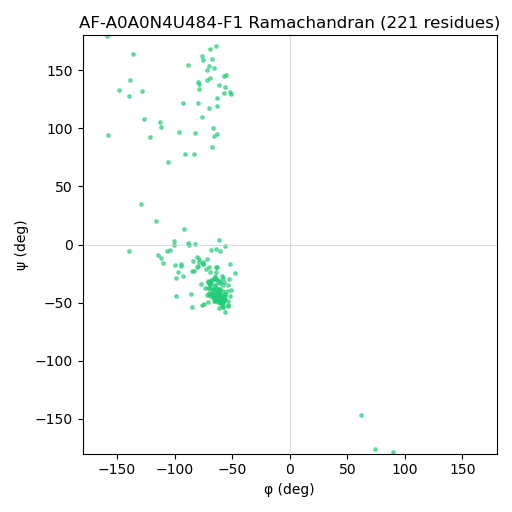8.31 157 LYS A C 1
ATOM 1263 O O . LYS A 1 157 ? -7.731 -5.084 1.021 1.00 88.31 157 LYS A O 1
ATOM 1268 N N . LEU A 1 158 ? -7.253 -6.387 -0.749 1.00 85.75 158 LEU A N 1
ATOM 1269 C CA . LEU A 1 158 ? -6.156 -5.555 -1.252 1.00 85.75 158 LEU A CA 1
ATOM 1270 C C . LEU A 1 158 ? -6.637 -4.143 -1.616 1.00 85.75 158 LEU A C 1
ATOM 1272 O O . LEU A 1 158 ? -6.020 -3.184 -1.180 1.00 85.75 158 LEU A O 1
ATOM 1276 N N . LEU A 1 159 ? -7.773 -4.011 -2.311 1.00 86.56 159 LEU A N 1
ATOM 1277 C CA . LEU A 1 159 ? -8.380 -2.716 -2.642 1.00 86.56 159 LEU A CA 1
ATOM 1278 C C . LEU A 1 159 ? -8.601 -1.842 -1.405 1.00 86.56 159 LEU A C 1
ATOM 1280 O O . LEU A 1 159 ? -8.171 -0.693 -1.386 1.00 86.56 159 LEU A O 1
ATOM 1284 N N . LEU A 1 160 ? -9.257 -2.379 -0.374 1.00 90.81 160 LEU A N 1
ATOM 1285 C CA . LEU A 1 160 ? -9.528 -1.620 0.844 1.00 90.81 160 LEU A CA 1
ATOM 1286 C C . LEU A 1 160 ? -8.240 -1.248 1.582 1.00 90.81 160 LEU A C 1
ATOM 1288 O O . LEU A 1 160 ? -8.108 -0.103 2.001 1.00 90.81 160 LEU A O 1
ATOM 1292 N N . LEU A 1 161 ? -7.286 -2.178 1.705 1.00 91.94 161 LEU A N 1
ATOM 1293 C CA . LEU A 1 161 ? -5.996 -1.902 2.346 1.00 91.94 161 LEU A CA 1
ATOM 1294 C C . LEU A 1 161 ? -5.242 -0.788 1.620 1.00 91.94 161 LEU A C 1
ATOM 1296 O O . LEU A 1 161 ? -4.799 0.157 2.264 1.00 91.94 161 LEU A O 1
ATOM 1300 N N . THR A 1 162 ? -5.176 -0.843 0.290 1.00 89.50 162 THR A N 1
ATOM 1301 C CA . THR A 1 162 ? -4.533 0.199 -0.512 1.00 89.50 162 THR A CA 1
ATOM 1302 C C . THR A 1 162 ? -5.217 1.551 -0.327 1.00 89.50 162 THR A C 1
ATOM 1304 O O . THR A 1 162 ? -4.538 2.553 -0.131 1.00 89.50 162 THR A O 1
ATOM 1307 N N . ILE A 1 163 ? -6.553 1.599 -0.325 1.00 90.88 163 ILE A N 1
ATOM 1308 C CA . ILE A 1 163 ? -7.291 2.846 -0.083 1.00 90.88 163 ILE A CA 1
ATOM 1309 C C . ILE A 1 163 ? -6.986 3.403 1.318 1.00 90.88 163 ILE A C 1
ATOM 1311 O O . ILE A 1 163 ? -6.727 4.599 1.452 1.00 90.88 163 ILE A O 1
ATOM 1315 N N . VAL A 1 164 ? -6.973 2.551 2.348 1.00 92.62 164 VAL A N 1
ATOM 1316 C CA . VAL A 1 164 ? -6.640 2.942 3.727 1.00 92.62 164 VAL A CA 1
ATOM 1317 C C . VAL A 1 164 ? -5.210 3.489 3.808 1.00 92.62 164 VAL A C 1
ATOM 1319 O O . VAL A 1 164 ? -5.014 4.594 4.315 1.00 92.62 164 VAL A O 1
ATOM 1322 N N . GLN A 1 165 ? -4.223 2.783 3.254 1.00 90.31 165 GLN A N 1
ATOM 1323 C CA . GLN A 1 165 ? -2.817 3.201 3.279 1.00 90.31 165 GLN A CA 1
ATOM 1324 C C . GLN A 1 165 ? -2.587 4.512 2.512 1.00 90.31 165 GLN A C 1
ATOM 1326 O O . GLN A 1 165 ? -1.980 5.437 3.052 1.00 90.31 165 GLN A O 1
ATOM 1331 N N . ILE A 1 166 ? -3.136 4.635 1.296 1.00 89.50 166 ILE A N 1
ATOM 1332 C CA . ILE A 1 166 ? -3.023 5.857 0.484 1.00 89.50 166 ILE A CA 1
ATOM 1333 C C . ILE A 1 166 ? -3.678 7.046 1.185 1.00 89.50 166 ILE A C 1
ATOM 1335 O O . ILE A 1 166 ? -3.114 8.139 1.153 1.00 89.50 166 ILE A O 1
ATOM 1339 N N . SER A 1 167 ? -4.839 6.848 1.822 1.00 90.38 167 SER A N 1
ATOM 1340 C CA . SER A 1 167 ? -5.521 7.933 2.536 1.00 90.38 167 SER A CA 1
ATOM 1341 C C . SER A 1 167 ? -4.671 8.497 3.672 1.00 90.38 167 SER A C 1
ATOM 1343 O O . SER A 1 167 ? -4.633 9.705 3.858 1.00 90.38 167 SER A O 1
ATOM 1345 N N . ARG A 1 168 ? -3.942 7.637 4.392 1.00 90.31 168 ARG A N 1
ATOM 1346 C CA . ARG A 1 168 ? -3.105 8.033 5.527 1.00 90.31 168 ARG A CA 1
ATOM 1347 C C . ARG A 1 168 ? -1.809 8.696 5.112 1.00 90.31 168 ARG A C 1
ATOM 1349 O O . ARG A 1 168 ? -1.457 9.739 5.650 1.00 90.31 168 ARG A O 1
ATOM 1356 N N . ASN A 1 169 ? -1.068 8.039 4.228 1.00 88.00 169 ASN A N 1
ATOM 1357 C CA . ASN A 1 169 ? 0.224 8.519 3.779 1.00 88.00 169 ASN A CA 1
ATOM 1358 C C . ASN A 1 169 ? 0.557 7.886 2.427 1.00 88.00 169 ASN A C 1
ATOM 1360 O O . ASN A 1 169 ? 1.105 6.783 2.336 1.00 88.00 169 ASN A O 1
ATOM 1364 N N . LYS A 1 170 ? 0.224 8.616 1.360 1.00 85.50 170 LYS A N 1
ATOM 1365 C CA . LYS A 1 170 ? 0.479 8.188 -0.016 1.00 85.50 170 LYS A CA 1
ATOM 1366 C C . LYS A 1 170 ? 1.972 7.931 -0.259 1.00 85.50 170 LYS A C 1
ATOM 1368 O O . LYS A 1 170 ? 2.316 6.969 -0.935 1.00 85.50 170 LYS A O 1
ATOM 1373 N N . GLN A 1 171 ? 2.858 8.767 0.281 1.00 84.94 171 GLN A N 1
ATOM 1374 C CA . GLN A 1 171 ? 4.307 8.660 0.088 1.00 84.94 171 GLN A CA 1
ATOM 1375 C C . GLN A 1 171 ? 4.867 7.400 0.750 1.00 84.94 171 GLN A C 1
ATOM 1377 O O . GLN A 1 171 ? 5.606 6.658 0.106 1.00 84.94 171 GLN A O 1
ATOM 1382 N N . LEU A 1 172 ? 4.469 7.132 1.995 1.00 87.81 172 LEU A N 1
ATOM 1383 C CA . LEU A 1 172 ? 4.870 5.934 2.727 1.00 87.81 172 LEU A CA 1
ATOM 1384 C C . LEU A 1 172 ? 4.385 4.667 2.022 1.00 87.81 172 LEU A C 1
ATOM 1386 O O . LEU A 1 172 ? 5.173 3.746 1.844 1.00 87.81 172 LEU A O 1
ATOM 1390 N N . PHE A 1 173 ? 3.137 4.651 1.543 1.00 86.69 173 PHE A N 1
ATOM 1391 C CA . PHE A 1 173 ? 2.606 3.524 0.776 1.00 86.69 173 PHE A CA 1
ATOM 1392 C C . PHE A 1 173 ? 3.502 3.169 -0.423 1.00 86.69 173 PHE A C 1
ATOM 1394 O O . PHE A 1 173 ? 3.886 2.014 -0.589 1.00 86.69 173 PHE A O 1
ATOM 1401 N N . PHE A 1 174 ? 3.898 4.157 -1.235 1.00 84.69 174 PHE A N 1
ATOM 1402 C CA . PHE A 1 174 ? 4.788 3.893 -2.373 1.00 84.69 174 PHE A CA 1
ATOM 1403 C C . PHE A 1 174 ? 6.212 3.533 -1.960 1.00 84.69 174 PHE A C 1
ATOM 1405 O O . PHE A 1 174 ? 6.846 2.739 -2.651 1.00 84.69 174 PHE A O 1
ATOM 1412 N N . ALA A 1 175 ? 6.715 4.083 -0.853 1.00 87.88 175 ALA A N 1
ATOM 1413 C CA . ALA A 1 175 ? 8.017 3.705 -0.316 1.00 87.88 175 ALA A CA 1
ATOM 1414 C C . ALA A 1 175 ? 8.033 2.233 0.132 1.00 87.88 175 ALA A C 1
ATOM 1416 O O . ALA A 1 175 ? 8.971 1.509 -0.199 1.00 87.88 175 ALA A O 1
ATOM 1417 N N . GLU A 1 176 ? 6.979 1.770 0.811 1.00 88.25 176 GLU A N 1
ATOM 1418 C CA . GLU A 1 176 ? 6.804 0.368 1.206 1.00 88.25 176 GLU A CA 1
ATOM 1419 C C . GLU A 1 176 ? 6.659 -0.549 -0.012 1.00 88.25 176 GLU A C 1
ATOM 1421 O O . GLU A 1 176 ? 7.333 -1.574 -0.093 1.00 88.25 176 GLU A O 1
ATOM 1426 N N . GLU A 1 177 ? 5.832 -0.176 -0.993 1.00 86.50 177 GLU A N 1
ATOM 1427 C CA . GLU A 1 177 ? 5.670 -0.948 -2.231 1.00 86.50 177 GLU A CA 1
ATOM 1428 C C . GLU A 1 177 ? 6.987 -1.050 -3.012 1.00 86.50 177 GLU A C 1
ATOM 1430 O O . GLU A 1 177 ? 7.337 -2.130 -3.490 1.00 86.50 177 GLU A O 1
ATOM 1435 N N . LEU A 1 178 ? 7.751 0.044 -3.105 1.00 88.06 178 LEU A N 1
ATOM 1436 C CA . LEU A 1 178 ? 9.061 0.052 -3.756 1.00 88.06 178 LEU A CA 1
ATOM 1437 C C . LEU A 1 178 ? 10.066 -0.811 -2.988 1.00 88.06 178 LEU A C 1
ATOM 1439 O O . LEU A 1 178 ? 10.773 -1.617 -3.594 1.00 88.06 178 LEU A O 1
ATOM 1443 N N . HIS A 1 179 ? 10.104 -0.684 -1.660 1.00 90.56 179 HIS A N 1
ATOM 1444 C CA . HIS A 1 179 ? 10.945 -1.512 -0.803 1.00 90.56 179 HIS A CA 1
ATOM 1445 C C . HIS A 1 179 ? 10.625 -2.999 -0.999 1.00 90.56 179 HIS A C 1
ATOM 1447 O O . HIS A 1 179 ? 11.531 -3.793 -1.254 1.00 90.56 179 HIS A O 1
ATOM 1453 N N . ASN A 1 180 ? 9.345 -3.369 -0.961 1.00 89.19 180 ASN A N 1
ATOM 1454 C CA . ASN A 1 180 ? 8.889 -4.738 -1.181 1.00 89.19 180 ASN A CA 1
ATOM 1455 C C . ASN A 1 180 ? 9.275 -5.240 -2.577 1.00 89.19 180 ASN A C 1
ATOM 1457 O O . ASN A 1 180 ? 9.789 -6.349 -2.704 1.00 89.19 180 ASN A O 1
ATOM 1461 N N . ALA A 1 181 ? 9.083 -4.427 -3.618 1.00 88.12 181 ALA A N 1
ATOM 1462 C CA . ALA A 1 181 ? 9.416 -4.800 -4.988 1.00 88.12 181 ALA A CA 1
ATOM 1463 C C . ALA A 1 181 ? 10.922 -5.064 -5.171 1.00 88.12 181 ALA A C 1
ATOM 1465 O O . ALA A 1 181 ? 11.291 -6.054 -5.802 1.00 88.12 181 ALA A O 1
ATOM 1466 N N . ILE A 1 182 ? 11.789 -4.252 -4.554 1.00 91.12 182 ILE A N 1
ATOM 1467 C CA . ILE A 1 182 ? 13.253 -4.422 -4.595 1.00 91.12 182 ILE A CA 1
ATOM 1468 C C . ILE A 1 182 ? 13.708 -5.683 -3.846 1.00 91.12 182 ILE A C 1
ATOM 1470 O O . ILE A 1 182 ? 14.624 -6.363 -4.301 1.00 91.12 182 ILE A O 1
ATOM 1474 N N . HIS A 1 183 ? 13.075 -6.015 -2.717 1.00 91.56 183 HIS A N 1
ATOM 1475 C CA . HIS A 1 183 ? 13.500 -7.126 -1.852 1.00 91.56 183 HIS A CA 1
ATOM 1476 C C . HIS A 1 183 ? 12.887 -8.486 -2.223 1.00 91.56 183 HIS A C 1
ATOM 1478 O O . HIS A 1 183 ? 13.168 -9.493 -1.568 1.00 91.56 183 HIS A O 1
ATOM 1484 N N . THR A 1 184 ? 12.065 -8.551 -3.273 1.00 88.50 184 THR A N 1
ATOM 1485 C CA . THR A 1 184 ? 11.645 -9.836 -3.851 1.00 88.50 184 THR A CA 1
ATOM 1486 C C . THR A 1 184 ? 12.809 -10.522 -4.575 1.00 88.50 184 THR A C 1
ATOM 1488 O O . THR A 1 184 ? 13.758 -9.881 -5.019 1.00 88.50 184 THR A O 1
ATOM 1491 N N . SER A 1 185 ? 12.763 -11.853 -4.676 1.00 89.94 185 SER A N 1
ATOM 1492 C CA . SER A 1 185 ? 13.755 -12.643 -5.413 1.00 89.94 185 SER A CA 1
ATOM 1493 C C . SER A 1 185 ? 13.040 -13.543 -6.432 1.00 89.94 185 SER A C 1
ATOM 1495 O O . SER A 1 185 ? 12.372 -14.495 -6.014 1.00 89.94 185 SER A O 1
ATOM 1497 N N . PRO A 1 186 ? 13.126 -13.250 -7.748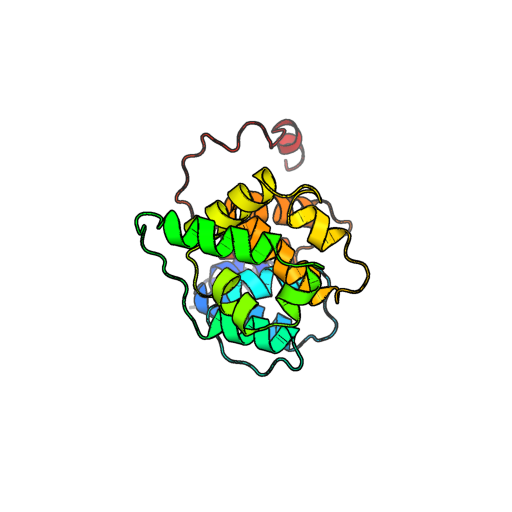 1.00 89.25 186 PRO A N 1
ATOM 1498 C CA . PRO A 1 186 ? 13.766 -12.066 -8.340 1.00 89.25 186 PRO A CA 1
ATOM 1499 C C . PRO A 1 186 ? 13.011 -10.763 -7.999 1.00 89.25 186 PRO A C 1
ATOM 1501 O O . PRO A 1 186 ? 11.823 -10.844 -7.673 1.00 89.25 186 PRO A O 1
ATOM 1504 N N . PRO A 1 187 ? 13.660 -9.584 -8.101 1.00 89.06 187 PRO A N 1
ATOM 1505 C CA . PRO A 1 187 ? 12.993 -8.300 -7.905 1.00 89.06 187 PRO A CA 1
ATOM 1506 C C . PRO A 1 187 ? 11.800 -8.110 -8.848 1.00 89.06 187 PRO A C 1
ATOM 1508 O O . PRO A 1 187 ? 11.833 -8.522 -10.013 1.00 89.06 187 PRO A O 1
ATOM 1511 N N . ASP A 1 188 ? 10.754 -7.442 -8.368 1.00 87.94 188 ASP A N 1
ATOM 1512 C CA . ASP A 1 188 ? 9.574 -7.106 -9.161 1.00 87.94 188 ASP A CA 1
ATOM 1513 C C . ASP A 1 188 ? 9.822 -5.826 -9.960 1.00 87.94 188 ASP A C 1
ATOM 1515 O O . ASP A 1 188 ? 9.364 -4.732 -9.618 1.00 87.94 188 ASP A O 1
ATOM 1519 N N . HIS A 1 189 ? 10.572 -5.980 -11.046 1.00 88.62 189 HIS A N 1
ATOM 1520 C CA . HIS A 1 189 ? 10.952 -4.876 -11.918 1.00 88.62 189 HIS A CA 1
ATOM 1521 C C . HIS A 1 189 ? 9.749 -4.112 -12.480 1.00 88.62 189 HIS A C 1
ATOM 1523 O O . HIS A 1 189 ? 9.833 -2.897 -12.621 1.00 88.62 189 HIS A O 1
ATOM 1529 N N . ALA A 1 190 ? 8.616 -4.779 -12.722 1.00 84.94 190 ALA A N 1
ATOM 1530 C CA . ALA A 1 190 ? 7.411 -4.116 -13.212 1.00 84.94 190 ALA A CA 1
ATOM 1531 C C . ALA A 1 190 ? 6.873 -3.104 -12.189 1.00 84.94 190 ALA A C 1
ATOM 1533 O O . ALA A 1 190 ? 6.508 -1.984 -12.549 1.00 84.94 190 ALA A O 1
ATOM 1534 N N . SER A 1 191 ? 6.858 -3.465 -10.901 1.00 84.19 191 SER A N 1
ATOM 1535 C CA . SER A 1 191 ? 6.464 -2.533 -9.837 1.00 84.19 191 SER A CA 1
ATOM 1536 C C . SER A 1 191 ? 7.508 -1.447 -9.594 1.00 84.19 191 SER A C 1
ATOM 1538 O O . SER A 1 191 ? 7.128 -0.297 -9.385 1.00 84.19 191 SER A O 1
ATOM 1540 N N . ILE A 1 192 ? 8.800 -1.777 -9.677 1.00 87.50 192 ILE A N 1
ATOM 1541 C CA . ILE A 1 192 ? 9.889 -0.797 -9.543 1.00 87.50 192 ILE A CA 1
ATOM 1542 C C . ILE A 1 192 ? 9.789 0.265 -10.644 1.00 87.50 192 ILE A C 1
ATOM 1544 O O . ILE A 1 192 ? 9.699 1.451 -10.332 1.00 87.50 192 ILE A O 1
ATOM 1548 N N . ILE A 1 193 ? 9.747 -0.150 -11.916 1.00 88.12 193 ILE A N 1
ATOM 1549 C CA . ILE A 1 193 ? 9.647 0.751 -13.075 1.00 88.12 193 ILE A CA 1
ATOM 1550 C C . ILE A 1 193 ? 8.391 1.606 -12.955 1.00 88.12 193 ILE A C 1
ATOM 1552 O O . ILE A 1 193 ? 8.478 2.828 -13.036 1.00 88.12 193 ILE A O 1
ATOM 1556 N N . ARG A 1 194 ? 7.240 0.988 -12.666 1.00 85.38 194 ARG A N 1
ATOM 1557 C CA . ARG A 1 194 ? 5.982 1.712 -12.474 1.00 85.38 194 ARG A CA 1
ATOM 1558 C C . ARG A 1 194 ? 6.107 2.809 -11.431 1.00 85.38 194 ARG A C 1
ATOM 1560 O O . ARG A 1 194 ? 5.716 3.941 -11.701 1.00 85.38 194 ARG A O 1
ATOM 1567 N N . ILE A 1 195 ? 6.594 2.481 -10.237 1.00 84.88 195 ILE A N 1
ATOM 1568 C CA . ILE A 1 195 ? 6.680 3.449 -9.140 1.00 84.88 195 ILE A CA 1
ATOM 1569 C C . ILE A 1 195 ? 7.654 4.569 -9.511 1.00 84.88 195 ILE A C 1
ATOM 1571 O O . ILE A 1 195 ? 7.326 5.735 -9.320 1.00 84.88 195 ILE A O 1
ATOM 1575 N N . ILE A 1 196 ? 8.808 4.250 -10.101 1.00 87.12 196 ILE A N 1
ATOM 1576 C CA . ILE A 1 196 ? 9.778 5.266 -10.529 1.00 87.12 196 ILE A CA 1
ATOM 1577 C C . ILE A 1 196 ? 9.155 6.205 -11.570 1.00 87.12 196 ILE A C 1
ATOM 1579 O O . ILE A 1 196 ? 9.195 7.416 -11.384 1.00 87.12 196 ILE A O 1
ATOM 1583 N N . VAL A 1 197 ? 8.530 5.667 -12.620 1.00 86.19 197 VAL A N 1
ATOM 1584 C CA . VAL A 1 197 ? 7.954 6.462 -13.718 1.00 86.19 197 VAL A CA 1
ATOM 1585 C C . VAL A 1 197 ? 6.768 7.305 -13.245 1.00 86.19 197 VAL A C 1
ATOM 1587 O O . VAL A 1 197 ? 6.662 8.475 -13.588 1.00 86.19 197 VAL A O 1
ATOM 1590 N N . THR A 1 198 ? 5.871 6.739 -12.434 1.00 81.00 198 THR A N 1
ATOM 1591 C CA . THR A 1 198 ? 4.639 7.435 -12.010 1.00 81.00 198 THR A CA 1
ATOM 1592 C C . THR A 1 198 ? 4.846 8.438 -10.878 1.00 81.00 198 THR A C 1
ATOM 1594 O O . THR A 1 198 ? 3.990 9.297 -10.641 1.00 81.00 198 THR A O 1
ATOM 1597 N N . ARG A 1 199 ? 5.956 8.331 -10.137 1.00 82.62 199 ARG A N 1
ATOM 1598 C CA . ARG A 1 199 ? 6.217 9.151 -8.947 1.00 82.62 199 ARG A CA 1
ATOM 1599 C C . ARG A 1 199 ? 7.402 10.109 -9.105 1.00 82.62 199 ARG A C 1
ATOM 1601 O O . ARG A 1 199 ? 7.546 10.969 -8.240 1.00 82.62 199 ARG A O 1
ATOM 1608 N N . SER A 1 200 ? 8.190 10.016 -10.180 1.00 80.81 200 SER A N 1
ATOM 1609 C CA . SER A 1 200 ? 9.380 10.854 -10.433 1.00 80.81 200 SER A CA 1
ATOM 1610 C C . SER A 1 200 ? 9.101 12.360 -10.484 1.00 80.81 200 SER A C 1
ATOM 1612 O O . SER A 1 200 ? 9.987 13.147 -10.171 1.00 80.81 200 SER A O 1
ATOM 1614 N N . GLU A 1 201 ? 7.888 12.780 -10.844 1.00 71.31 201 GLU A N 1
ATOM 1615 C CA . GLU A 1 201 ? 7.535 14.206 -10.969 1.00 71.31 201 GLU A CA 1
ATOM 1616 C C . GLU A 1 201 ? 6.631 14.718 -9.838 1.00 71.31 201 GLU A C 1
ATOM 1618 O O . GLU A 1 201 ? 6.337 15.908 -9.742 1.00 71.31 201 GLU A O 1
ATOM 1623 N N . VAL A 1 202 ? 6.175 13.836 -8.948 1.00 65.62 202 VAL A N 1
ATOM 1624 C CA . VAL A 1 202 ? 5.155 14.173 -7.951 1.00 65.62 202 VAL A CA 1
ATOM 1625 C C . VAL A 1 202 ? 5.801 14.319 -6.577 1.00 65.62 202 VAL A C 1
ATOM 1627 O O . VAL A 1 202 ? 5.598 13.495 -5.679 1.00 65.62 202 VAL A O 1
ATOM 1630 N N . TYR A 1 203 ? 6.564 15.397 -6.416 1.00 57.03 203 TYR A N 1
ATOM 1631 C CA . TYR A 1 203 ? 7.167 15.800 -5.147 1.00 57.03 203 TYR A CA 1
ATOM 1632 C C . TYR A 1 203 ? 6.523 17.096 -4.637 1.00 57.03 203 TYR A C 1
ATOM 1634 O O . TYR A 1 203 ? 6.866 18.188 -5.072 1.00 57.03 203 TYR A O 1
ATOM 1642 N N . TYR A 1 204 ? 5.603 16.969 -3.676 1.00 48.34 204 TYR A N 1
ATOM 1643 C CA . TYR A 1 204 ? 5.054 18.094 -2.900 1.00 48.34 204 TYR A CA 1
ATOM 1644 C C . TYR A 1 204 ? 5.125 17.835 -1.382 1.00 48.34 204 TYR A C 1
ATOM 1646 O O . TYR A 1 204 ? 4.238 18.245 -0.642 1.00 48.34 204 TYR A O 1
ATOM 1654 N N . CYS A 1 205 ? 6.166 17.146 -0.897 1.00 46.69 205 CYS A N 1
ATOM 1655 C CA . CYS A 1 205 ? 6.414 17.004 0.543 1.00 46.69 205 CYS A CA 1
ATOM 1656 C C . CYS A 1 205 ? 7.861 17.412 0.884 1.00 46.69 205 CYS A C 1
ATOM 1658 O O . CYS A 1 205 ? 8.777 16.962 0.189 1.00 46.69 205 CYS A O 1
ATOM 1660 N N . PRO A 1 206 ? 8.096 18.251 1.914 1.00 37.97 206 PRO A N 1
ATOM 1661 C CA . PRO A 1 206 ? 9.439 18.533 2.404 1.00 37.97 206 PRO A CA 1
ATOM 1662 C C . PRO A 1 206 ? 10.091 17.238 2.910 1.00 37.97 206 PRO A C 1
ATOM 1664 O O . PRO A 1 206 ? 9.468 16.465 3.628 1.00 37.97 206 PRO A O 1
ATOM 1667 N N . ILE A 1 207 ? 11.367 17.034 2.587 1.00 42.47 20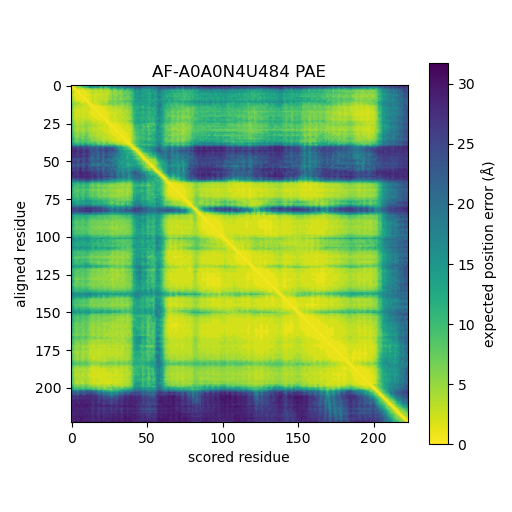7 ILE A N 1
ATOM 1668 C CA . ILE A 1 207 ? 12.219 15.860 2.893 1.00 42.47 207 ILE A CA 1
ATOM 1669 C C . ILE A 1 207 ? 12.324 15.511 4.406 1.00 42.47 207 ILE A C 1
ATOM 1671 O O . ILE A 1 207 ? 12.931 14.516 4.784 1.00 42.47 207 ILE A O 1
ATOM 1675 N N . VAL A 1 208 ? 11.683 16.273 5.292 1.00 46.03 208 VAL A N 1
ATOM 1676 C CA . VAL A 1 208 ? 11.907 16.261 6.745 1.00 46.03 208 VAL A CA 1
ATOM 1677 C C . VAL A 1 208 ? 11.297 15.043 7.469 1.00 46.03 208 VAL A C 1
ATOM 1679 O O . VAL A 1 208 ? 11.691 14.759 8.593 1.00 46.03 208 VAL A O 1
ATOM 1682 N N . GLU A 1 209 ? 10.395 14.267 6.855 1.00 46.00 209 GLU A N 1
ATOM 1683 C CA . GLU A 1 209 ? 9.715 13.146 7.546 1.00 46.00 209 GLU A CA 1
ATOM 1684 C C . GLU A 1 209 ? 10.221 11.733 7.191 1.00 46.00 209 GLU A C 1
ATOM 1686 O O . GLU A 1 209 ? 9.790 10.761 7.810 1.00 46.00 209 GLU A O 1
ATOM 1691 N N . ILE A 1 210 ? 11.147 11.579 6.235 1.00 49.16 210 ILE A N 1
ATOM 1692 C CA . ILE A 1 210 ? 11.541 10.247 5.714 1.00 49.16 210 ILE A CA 1
ATOM 1693 C C . ILE A 1 210 ? 12.856 9.726 6.334 1.00 49.16 210 ILE A C 1
ATOM 1695 O O . ILE A 1 210 ? 13.120 8.522 6.317 1.00 49.16 210 ILE A O 1
ATOM 1699 N N . GLU A 1 211 ? 13.662 10.593 6.952 1.00 42.38 211 GLU A N 1
ATOM 1700 C CA . GLU A 1 211 ? 14.968 10.221 7.525 1.00 42.38 211 GLU A CA 1
ATOM 1701 C C . GLU A 1 211 ? 14.961 9.113 8.605 1.00 42.38 211 GLU A C 1
ATOM 1703 O O . GLU A 1 211 ? 15.952 8.385 8.665 1.00 42.38 211 GLU A O 1
ATOM 1708 N N . PRO A 1 212 ? 13.911 8.874 9.424 1.00 45.50 212 PRO A N 1
ATOM 1709 C CA . PRO A 1 212 ? 13.991 7.822 10.440 1.00 45.50 212 PRO A CA 1
ATOM 1710 C C . PRO A 1 212 ? 13.785 6.392 9.910 1.00 45.50 212 PRO A C 1
ATOM 1712 O O . PRO A 1 212 ? 14.009 5.445 10.662 1.00 45.50 212 PRO A O 1
ATOM 1715 N N . LEU A 1 213 ? 13.311 6.204 8.668 1.00 48.94 213 LEU A N 1
ATOM 1716 C CA . LEU A 1 213 ? 12.791 4.905 8.197 1.00 48.94 213 LEU A CA 1
ATOM 1717 C C . LEU A 1 213 ? 13.640 4.218 7.120 1.00 48.94 213 LEU A C 1
ATOM 1719 O O . LEU A 1 213 ? 13.432 3.036 6.845 1.00 48.94 213 LEU A O 1
ATOM 1723 N N . VAL A 1 214 ? 14.617 4.911 6.536 1.00 48.31 214 VAL A N 1
ATOM 1724 C CA . VAL A 1 214 ? 15.545 4.328 5.559 1.00 48.31 214 VAL A CA 1
ATOM 1725 C C . VAL A 1 214 ? 16.933 4.293 6.181 1.00 48.31 214 VAL A C 1
ATOM 1727 O O . VAL A 1 214 ? 17.597 5.318 6.297 1.00 48.31 214 VAL A O 1
ATOM 1730 N N . ASP A 1 215 ? 17.389 3.104 6.577 1.00 45.09 215 ASP A N 1
ATOM 1731 C CA . ASP A 1 215 ? 18.788 2.892 6.937 1.00 45.09 215 ASP A CA 1
ATOM 1732 C C . ASP A 1 215 ? 19.672 3.144 5.700 1.00 45.09 215 ASP A C 1
ATOM 1734 O O . ASP A 1 215 ? 19.875 2.276 4.843 1.00 45.09 215 ASP A O 1
ATOM 1738 N N . LEU A 1 216 ? 20.194 4.369 5.604 1.00 49.03 216 LEU A N 1
ATOM 1739 C CA . LEU A 1 216 ? 21.111 4.831 4.559 1.00 49.03 216 LEU A CA 1
ATOM 1740 C C . LEU A 1 216 ? 22.427 4.027 4.519 1.00 49.03 216 LEU A C 1
ATOM 1742 O O . LEU A 1 216 ? 23.220 4.203 3.592 1.00 49.03 216 LEU A O 1
ATOM 1746 N N . SER A 1 217 ? 22.668 3.098 5.456 1.00 42.47 217 SER A N 1
ATOM 1747 C CA . SER A 1 217 ? 23.804 2.172 5.390 1.00 42.47 217 SER A CA 1
ATOM 1748 C C . SER A 1 217 ? 23.742 1.214 4.186 1.00 42.47 217 SER A C 1
ATOM 1750 O O . SER A 1 217 ? 24.787 0.770 3.701 1.00 42.47 217 SER A O 1
ATOM 1752 N N . GLN A 1 218 ? 22.550 0.954 3.629 1.00 44.50 218 GLN A N 1
ATOM 1753 C CA . GLN A 1 218 ? 22.368 0.077 2.460 1.00 44.50 218 GLN A CA 1
ATOM 1754 C C . GLN A 1 218 ? 22.728 0.756 1.123 1.00 44.50 218 GLN A C 1
ATOM 1756 O O . GLN A 1 218 ? 22.961 0.065 0.130 1.00 44.50 218 GLN A O 1
ATOM 1761 N N . HIS A 1 219 ? 22.866 2.089 1.076 1.00 47.06 219 HIS A N 1
ATOM 1762 C CA . HIS A 1 219 ? 23.262 2.819 -0.141 1.00 47.06 219 HIS A CA 1
ATOM 1763 C C . HIS A 1 219 ? 24.717 2.578 -0.583 1.00 47.06 219 HIS A C 1
ATOM 1765 O O . HIS A 1 219 ? 25.103 2.987 -1.674 1.00 47.06 219 HIS A O 1
ATOM 1771 N N . LYS A 1 220 ? 25.512 1.835 0.197 1.00 42.06 220 LYS A N 1
ATOM 1772 C CA . LYS A 1 220 ? 26.852 1.376 -0.207 1.00 42.06 220 LYS A CA 1
ATOM 1773 C C . LYS A 1 220 ? 26.870 0.105 -1.071 1.00 42.06 220 LYS A C 1
ATOM 1775 O O . LYS A 1 220 ? 27.954 -0.348 -1.413 1.00 42.06 220 LYS A O 1
ATOM 1780 N N . ARG A 1 221 ? 25.721 -0.494 -1.412 1.00 43.94 221 ARG A N 1
ATOM 1781 C CA . ARG A 1 221 ? 25.658 -1.754 -2.190 1.00 43.94 221 ARG A CA 1
ATOM 1782 C C . ARG A 1 221 ? 25.354 -1.590 -3.688 1.00 43.94 221 ARG A C 1
ATOM 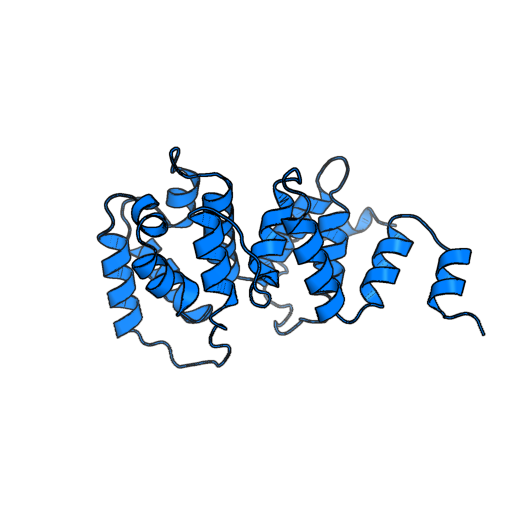1784 O O . ARG A 1 221 ? 25.231 -2.596 -4.375 1.00 43.94 221 ARG A O 1
ATOM 1791 N N . LEU A 1 222 ? 25.235 -0.357 -4.184 1.00 41.03 222 LEU A N 1
ATOM 1792 C CA . LEU A 1 222 ? 24.952 -0.043 -5.597 1.00 41.03 222 LEU A CA 1
ATOM 1793 C C . LEU A 1 222 ? 26.100 0.719 -6.300 1.00 41.03 222 LEU A C 1
ATOM 1795 O O . LEU A 1 222 ? 25.876 1.348 -7.330 1.00 41.03 222 LEU A O 1
ATOM 1799 N N . GLN A 1 223 ? 27.318 0.654 -5.753 1.00 37.84 223 GLN A N 1
ATOM 1800 C CA . GLN A 1 223 ? 28.578 0.997 -6.430 1.00 37.84 223 GLN A CA 1
ATOM 1801 C C . GLN A 1 223 ? 29.430 -0.265 -6.538 1.00 37.84 223 GLN A C 1
ATOM 1803 O O . GLN A 1 223 ? 30.134 -0.402 -7.560 1.00 37.84 223 GLN A O 1
#

Organism: Dracunculus medinensis (NCBI:txid318479)

Secondary structure (DSSP, 8-state):
---HHHHHHHH--HHHHHHHHHHHS-HHHHHHHHHHHHHH-TT--TTHHHHHHHHGGG------HHHHHHHHHHHHSPPP-S-PPP-HHHHHHHHHHHHT-SSTTHHHH-HHHHIIIIISS-HHHHHHHHHHHHHH-TT--HHHHHHH-TTS-HHHHHHHHHHHHHHH-HHHHHHHHHHHHHHSSS--HHHHHHHHHHHTT---S-GGGTTTTS-GGGGGG--

Foldseek 3Di:
DDDPLRVCVVVDDDLVNVLVVLLPDDLLVSLVVLCVCLVVCPPDDPLSLLSLLVRLLADDDDDDDLLRVLSNLSNVAREDPDPDDADVVLLVVLLVVVLPDPACVVCSVDVVNVCSQQRHHHLQNNQSSQVVNQVVDPVHGPLVRLVPPPPDDPSVSSNVNSSNCCSNPVPVSLVVQCVVQVPDVVRVSVSNSSSCSNCVPPDDDPPPPCVVPDPCVCVVVPD

InterPro domains:
  IPR037104 Annexin superfamily [SSF47874] (3-204)

Radius of gyration: 19.5 Å; Cα contacts (8 Å, |Δi|>4): 171; chains: 1; bounding box: 53×37×58 Å

Sequence (223 aa):
MNSLLDDLEEETGGLFLELIRMLFLPLHEYSADLIYYSISNVRSNRNTYSVAVEIIASSTVQVEGIFGRMLQMLIRFPRKTEVCSLDLSLIEQQVELLLSLKDITNLTSDLALFETIFVRSSWDHLAAVINRFDTRSDNGNMETMIRETKKMNIRIKLLLLTIVQISRNKQLFFAEELHNAIHTSPPDHASIIRIIVTRSEVYYCPIVEIEPLVDLSQHKRLQ

Mean predicted aligned error: 10.66 Å

pLDDT: mean 77.97, std 17.57, range [36.59, 96.75]

Solvent-accessible surface area (backbone atoms only — not comparable to full-atom values): 13199 Å² total; per-residue (Å²): 131,78,52,74,63,56,56,44,58,75,77,44,58,70,70,62,40,51,42,52,56,53,63,73,40,59,68,69,58,48,44,50,50,53,48,50,54,48,64,72,41,84,83,65,59,89,74,44,53,62,55,41,70,71,52,42,48,71,64,96,68,96,44,75,66,67,61,22,50,54,48,48,47,42,21,75,41,74,58,59,82,71,92,66,83,76,58,64,69,60,36,53,54,52,28,53,57,58,70,68,48,93,47,78,65,50,48,70,72,35,59,66,58,33,38,62,54,73,33,67,33,31,49,68,50,38,25,50,28,52,56,53,34,38,77,70,40,88,80,52,38,68,64,57,48,51,69,68,43,79,88,58,56,67,66,52,42,51,50,51,47,51,52,54,40,42,29,68,38,50,67,58,45,51,50,50,51,42,51,52,21,63,71,36,88,76,53,38,56,70,56,40,42,48,52,52,59,74,45,73,82,69,80,90,70,79,79,82,80,58,70,91,79,56,76,70,78,63,70,72,76,83,120